Protein AF-0000000086131079 (afdb_homodimer)

Organism: Cryphonectria parasitica (strain ATCC 38755 / EP155) (NCBI:txid660469)

Secondary structure (DSSP, 8-state):
--HHHHHHHHHHHHHHHHHHHHHHHHHHHHHHHHHHHHHHHHHHHHHHHHHHHHHHHHHHHHHHHHHHHHHHHHHHHHHHHHHHHHHHHHHHHHHHS--------------------------------HHHHS--GGGHHHHHHHHHHHHHHHHHHHTSTTT--S--------GGG-TT-/--HHHHHHHHHHHHHHHHHHHHHHHHHHHHHHHHHHHHHHHHHHHHHHHHHHHHHHHHHHHHHHHHHHHHHHHHHHHHHHHHHHHHHHHHHHHHHHS-----------------------------PPPHHHHS--GGGHHHHHHHHHHHHHHHHHHHTSTTT--S--------GGG-TT-

Radius of gyration: 40.04 Å; Cα contacts (8 Å, |Δi|>4): 187; chains: 2; bounding box: 42×142×84 Å

pLDDT: mean 73.57, std 26.5, range [25.03, 98.44]

Sequence (362 aa):
MTTLHKQNFDLKLELFHRRGRQAALEETVETLEAEQARMKETCGELIQELDKREKAIEEAVHMIVSLEARIDLLLRDREMGRQLDMKDALDSRLNDTTPSATDMGQEESLAQNESPSNGRGNGAIARMPSFLSERTENTETLRSVYLNNQGSFLSLSKTDPRLDNNGYVSPSMSVLSETSFMTTLHKQNFDLKLELFHRRGRQAALEETVETLEAEQARMKETCGELIQELDKREKAIEEAVHMIVSLEARIDLLLRDREMGRQLDMKDALDSRLNDTTPSATDMGQEESLAQNESPSNGRGNGAIARMPSFLSERTENTETLRSVYLNNQGSFLSLSKTDPRLDNNGYVSPSMSVLSETSF

Foldseek 3Di:
DPPVVVVVVVVVVVVVVVVVVVVVVVVVVVVVVVVVVVVVVVVVVVVVVVVVVVVVLVVVQVVLLVVVVVVVVVVVVVVVVVVVVVVVVVVVVVVVPDDPDDCPDPPPPPPPPPPPPPPPDPPVPPDDGVCCVDPDPVCPVSNVVVCVVVCVVCLVVCPPVPRDPDDDNDDDPPPPPPPPD/DPPVVVVVVVVVVVVVVVVVVVVVVVVVVVVVVVVVVVVVVVVVVVVVVVVVVVVVLVVVQVVLLVVVVVVVVVVVVVVVVVVVVVVVVVVVVVVVPDDPDDPPDPPPPPPPPPPPPPPPDPPVPPDDGVCCVDPDPVCPVSNVVVCVVVCVVCLVVCPPVVNDPDDDNDDDPPPPPPPPD

InterPro domains:
  IPR012943 Centrosomin, N-terminal motif 1 [PF07989] (1-61)

Structure (mmCIF, N/CA/C/O backbone):
data_AF-0000000086131079-model_v1
#
loop_
_entity.id
_entity.type
_entity.pdbx_description
1 polymer 'Centrosomin N-terminal motif 1 domain-containing protein'
#
loop_
_atom_site.group_PDB
_atom_site.id
_atom_site.type_symbol
_atom_site.label_atom_id
_atom_site.label_alt_id
_atom_site.label_comp_id
_atom_site.label_asym_id
_atom_site.label_entity_id
_atom_site.label_seq_id
_atom_site.pdbx_PDB_ins_code
_atom_site.Cartn_x
_atom_site.Cartn_y
_atom_site.Cartn_z
_atom_site.occupancy
_atom_site.B_iso_or_equiv
_atom_site.auth_seq_id
_atom_site.auth_comp_id
_atom_site.auth_asym_id
_atom_site.auth_atom_id
_atom_site.pdbx_PDB_model_num
ATOM 1 N N . MET A 1 1 ? -6.383 -64.375 -34.938 1 57.72 1 MET A N 1
ATOM 2 C CA . MET A 1 1 ? -5.41 -63.5 -34.219 1 57.72 1 MET A CA 1
ATOM 3 C C . MET A 1 1 ? -4.906 -64.188 -32.969 1 57.72 1 MET A C 1
ATOM 5 O O . MET A 1 1 ? -5.703 -64.688 -32.156 1 57.72 1 MET A O 1
ATOM 9 N N . THR A 1 2 ? -3.623 -64.562 -32.906 1 79.25 2 THR A N 1
ATOM 10 C CA . THR A 1 2 ? -3.049 -65.25 -31.719 1 79.25 2 THR A CA 1
ATOM 11 C C . THR A 1 2 ? -3.15 -64.312 -30.5 1 79.25 2 THR A C 1
ATOM 13 O O . THR A 1 2 ? -3.387 -63.125 -30.625 1 79.25 2 THR A O 1
ATOM 16 N N . THR A 1 3 ? -3.314 -64.938 -29.375 1 88.62 3 THR A N 1
ATOM 17 C CA . THR A 1 3 ? -3.311 -64.312 -28.062 1 88.62 3 THR A CA 1
ATOM 18 C C . THR A 1 3 ? -2.262 -63.188 -28.031 1 88.62 3 THR A C 1
ATOM 20 O O . THR A 1 3 ? -2.514 -62.125 -27.5 1 88.62 3 THR A O 1
ATOM 23 N N . LEU A 1 4 ? -1.21 -63.375 -28.781 1 89.88 4 LEU A N 1
ATOM 24 C CA . LEU A 1 4 ? -0.088 -62.438 -28.797 1 89.88 4 LEU A CA 1
ATOM 25 C C . LEU A 1 4 ? -0.402 -61.219 -29.641 1 89.88 4 LEU A C 1
ATOM 27 O O . LEU A 1 4 ? -0.011 -60.094 -29.312 1 89.88 4 LEU A O 1
ATOM 31 N N . HIS A 1 5 ? -1.146 -61.406 -30.688 1 89.56 5 HIS A N 1
ATOM 32 C CA . HIS A 1 5 ? -1.56 -60.312 -31.562 1 89.56 5 HIS A CA 1
ATOM 33 C C . HIS A 1 5 ? -2.553 -59.406 -30.875 1 89.56 5 HIS A C 1
ATOM 35 O O . HIS A 1 5 ? -2.477 -58.156 -31.016 1 89.56 5 HIS A O 1
ATOM 41 N N . LYS A 1 6 ? -3.467 -60 -30.156 1 91.56 6 LYS A N 1
ATOM 42 C CA . LYS A 1 6 ? -4.438 -59.219 -29.391 1 91.56 6 LYS A CA 1
ATOM 43 C C . LYS A 1 6 ? -3.748 -58.375 -28.328 1 91.56 6 LYS A C 1
ATOM 45 O O . LYS A 1 6 ? -4.074 -57.188 -28.156 1 91.56 6 LYS A O 1
ATOM 50 N N . GLN A 1 7 ? -2.791 -59 -27.688 1 92.56 7 GLN A N 1
ATOM 51 C CA . GLN A 1 7 ? -2.029 -58.312 -26.656 1 92.56 7 GLN A CA 1
ATOM 52 C C . GLN A 1 7 ? -1.258 -57.125 -27.25 1 92.56 7 GLN A C 1
ATOM 54 O O . GLN A 1 7 ? -1.235 -56.062 -26.672 1 92.56 7 GLN A O 1
ATOM 59 N N . ASN A 1 8 ? -0.62 -57.344 -28.359 1 91.88 8 ASN A N 1
ATOM 60 C CA . ASN A 1 8 ? 0.131 -56.312 -29.062 1 91.88 8 ASN A CA 1
ATOM 61 C C . ASN A 1 8 ? -0.763 -55.156 -29.453 1 91.88 8 ASN A C 1
ATOM 63 O O . ASN A 1 8 ? -0.384 -54 -29.281 1 91.88 8 ASN A O 1
ATOM 67 N N . PHE A 1 9 ? -1.901 -55.469 -29.953 1 92.19 9 PHE A N 1
ATOM 68 C CA . PHE A 1 9 ? -2.871 -54.469 -30.328 1 92.19 9 PHE A CA 1
ATOM 69 C C . PHE A 1 9 ? -3.291 -53.656 -29.109 1 92.19 9 PHE A C 1
ATOM 71 O O . PHE A 1 9 ? -3.305 -52.406 -29.172 1 92.19 9 PHE A O 1
ATOM 78 N N . ASP A 1 10 ? -3.594 -54.312 -27.938 1 94.38 10 ASP A N 1
ATOM 79 C CA . ASP A 1 10 ? -4.004 -53.656 -26.703 1 94.38 10 ASP A CA 1
ATOM 80 C C . ASP A 1 10 ? -2.908 -52.719 -26.188 1 94.38 10 ASP A C 1
ATOM 82 O O . ASP A 1 10 ? -3.188 -51.594 -25.734 1 94.38 10 ASP A O 1
ATOM 86 N N . LEU A 1 11 ? -1.673 -53.125 -26.234 1 95.69 11 LEU A N 1
ATOM 87 C CA . LEU A 1 11 ? -0.531 -52.375 -25.766 1 95.69 11 LEU A CA 1
ATOM 88 C C . LEU A 1 11 ? -0.342 -51.125 -26.625 1 95.69 11 LEU A C 1
ATOM 90 O O . LEU A 1 11 ? -0.079 -50.031 -26.094 1 95.69 11 LEU A O 1
ATOM 94 N N . LYS A 1 12 ? -0.465 -51.25 -27.906 1 94.44 12 LYS A N 1
ATOM 95 C CA . LYS A 1 12 ? -0.331 -50.125 -28.812 1 94.44 12 LYS A CA 1
ATOM 96 C C . LYS A 1 12 ? -1.423 -49.094 -28.562 1 94.44 12 LYS A C 1
ATOM 98 O O . LYS A 1 12 ? -1.161 -47.875 -28.594 1 94.44 12 LYS A O 1
ATOM 103 N N . LEU A 1 13 ? -2.623 -49.594 -28.312 1 95.94 13 LEU A N 1
ATOM 104 C CA . LEU A 1 13 ? -3.746 -48.719 -28.031 1 95.94 13 LEU A CA 1
ATOM 105 C C . LEU A 1 13 ? -3.514 -47.938 -26.734 1 95.94 13 LEU A C 1
ATOM 107 O O . LEU A 1 13 ? -3.721 -46.719 -26.688 1 95.94 13 LEU A O 1
ATOM 111 N N . GLU A 1 14 ? -3.178 -48.625 -25.688 1 95.75 14 GLU A N 1
ATOM 112 C CA . GLU A 1 14 ? -2.887 -48 -24.422 1 95.75 14 GLU A CA 1
ATOM 113 C C . GLU A 1 14 ? -1.766 -46.969 -24.562 1 95.75 14 GLU A C 1
ATOM 115 O O . GLU A 1 14 ? -1.843 -45.875 -24 1 95.75 14 GLU A O 1
ATOM 120 N N . LEU A 1 15 ? -0.76 -47.344 -25.312 1 96.44 15 LEU A N 1
ATOM 121 C CA . LEU A 1 15 ? 0.366 -46.438 -25.531 1 96.44 15 LEU A CA 1
ATOM 122 C C . LEU A 1 15 ? -0.084 -45.188 -26.25 1 96.44 15 LEU A C 1
ATOM 124 O O . LEU A 1 15 ? 0.363 -44.094 -25.922 1 96.44 15 LEU A O 1
ATOM 128 N N . PHE A 1 16 ? -0.904 -45.344 -27.219 1 95.06 16 PHE A N 1
ATOM 129 C CA . PHE A 1 16 ? -1.451 -44.188 -27.953 1 95.06 16 PHE A CA 1
ATOM 130 C C . PHE A 1 16 ? -2.166 -43.25 -27.016 1 95.06 16 PHE A C 1
ATOM 132 O O . PHE A 1 16 ? -1.921 -42.031 -27.062 1 95.06 16 PHE A O 1
ATOM 139 N N . HIS A 1 17 ? -3.037 -43.688 -26.188 1 95.69 17 HIS A N 1
ATOM 140 C CA . HIS A 1 17 ? -3.777 -42.875 -25.234 1 95.69 17 HIS A CA 1
ATOM 141 C C . HIS A 1 17 ? -2.836 -42.219 -24.234 1 95.69 17 HIS A C 1
ATOM 143 O O . HIS A 1 17 ? -2.992 -41.031 -23.938 1 95.69 17 HIS A O 1
ATOM 149 N N . ARG A 1 18 ? -1.872 -42.906 -23.812 1 96.06 18 ARG A N 1
ATOM 150 C CA . ARG A 1 18 ? -0.944 -42.375 -22.812 1 96.06 18 ARG A CA 1
ATOM 151 C C . ARG A 1 18 ? -0.069 -41.281 -23.406 1 96.06 18 ARG A C 1
ATOM 153 O O . ARG A 1 18 ? 0.254 -40.312 -22.734 1 96.06 18 ARG A O 1
ATOM 160 N N . ARG A 1 19 ? 0.322 -41.469 -24.625 1 94.94 19 ARG A N 1
ATOM 161 C CA . ARG A 1 19 ? 1.087 -40.438 -25.312 1 94.94 19 ARG A CA 1
ATOM 162 C C . ARG A 1 19 ? 0.274 -39.156 -25.438 1 94.94 19 ARG A C 1
ATOM 164 O O . ARG A 1 19 ? 0.799 -38.062 -25.234 1 94.94 19 ARG A O 1
ATOM 171 N N . GLY A 1 20 ? -0.967 -39.344 -25.734 1 95.19 20 GLY A N 1
ATOM 172 C CA . GLY A 1 20 ? -1.86 -38.188 -25.781 1 95.19 20 GLY A CA 1
ATOM 173 C C . GLY A 1 20 ? -2.014 -37.5 -24.453 1 95.19 20 GLY A C 1
ATOM 174 O O . GLY A 1 20 ? -1.921 -36.25 -24.375 1 95.19 20 GLY A O 1
ATOM 175 N N . ARG A 1 21 ? -2.25 -38.219 -23.484 1 96.06 21 ARG A N 1
ATOM 176 C CA . ARG A 1 21 ? -2.412 -37.688 -22.141 1 96.06 21 ARG A CA 1
ATOM 177 C C . ARG A 1 21 ? -1.138 -37 -21.672 1 96.06 21 ARG A C 1
ATOM 179 O O . ARG A 1 21 ? -1.193 -35.906 -21.062 1 96.06 21 ARG A O 1
ATOM 186 N N . GLN A 1 22 ? -0.052 -37.594 -21.906 1 95.81 22 GLN A N 1
ATOM 187 C CA . GLN A 1 22 ? 1.231 -37 -21.516 1 95.81 22 GLN A CA 1
ATOM 188 C C . GLN A 1 22 ? 1.455 -35.656 -22.203 1 95.81 22 GLN A C 1
ATOM 190 O O . GLN A 1 22 ? 1.89 -34.688 -21.547 1 95.81 22 GLN A O 1
ATOM 195 N N . ALA A 1 23 ? 1.163 -35.656 -23.422 1 96 23 ALA A N 1
ATOM 196 C CA . ALA A 1 23 ? 1.305 -34.375 -24.141 1 96 23 ALA A CA 1
ATOM 197 C C . ALA A 1 23 ? 0.427 -33.281 -23.547 1 96 23 ALA A C 1
ATOM 199 O O . ALA A 1 23 ? 0.863 -32.156 -23.391 1 96 23 ALA A O 1
ATOM 200 N N . ALA A 1 24 ? -0.76 -33.625 -23.188 1 97.31 24 ALA A N 1
ATOM 201 C CA . ALA A 1 24 ? -1.697 -32.688 -22.578 1 97.31 24 ALA A CA 1
ATOM 202 C C . ALA A 1 24 ? -1.196 -32.219 -21.219 1 97.31 24 ALA A C 1
ATOM 204 O O . ALA A 1 24 ? -1.295 -31.031 -20.891 1 97.31 24 ALA A O 1
ATOM 205 N N . LEU A 1 25 ? -0.674 -33.094 -20.469 1 97.88 25 LEU A N 1
ATOM 206 C CA . LEU A 1 25 ? -0.149 -32.781 -19.156 1 97.88 25 LEU A CA 1
ATOM 207 C C . LEU A 1 25 ? 1.069 -31.875 -19.25 1 97.88 25 LEU A C 1
ATOM 209 O O . LEU A 1 25 ? 1.213 -30.938 -18.469 1 97.88 25 LEU A O 1
ATOM 213 N N . GLU A 1 26 ? 1.895 -32.188 -20.156 1 97.69 26 GLU A N 1
ATOM 214 C CA . GLU A 1 26 ? 3.078 -31.344 -20.359 1 97.69 26 GLU A CA 1
ATOM 215 C C . GLU A 1 26 ? 2.689 -29.922 -20.766 1 97.69 26 GLU A C 1
ATOM 217 O O . GLU A 1 26 ? 3.289 -28.969 -20.281 1 97.69 26 GLU A O 1
ATOM 222 N N . GLU A 1 27 ? 1.723 -29.797 -21.516 1 97.88 27 GLU A N 1
ATOM 223 C CA . GLU A 1 27 ? 1.215 -28.469 -21.891 1 97.88 27 GLU A CA 1
ATOM 224 C C . GLU A 1 27 ? 0.622 -27.75 -20.688 1 97.88 27 GLU A C 1
ATOM 226 O O . GLU A 1 27 ? 0.824 -26.547 -20.516 1 97.88 27 GLU A O 1
ATOM 231 N N . THR A 1 28 ? -0.1 -28.422 -19.969 1 98.12 28 THR A N 1
ATOM 232 C CA . THR A 1 28 ? -0.691 -27.859 -18.75 1 98.12 28 THR A CA 1
ATOM 233 C C . THR A 1 28 ? 0.393 -27.359 -17.812 1 98.12 28 THR A C 1
ATOM 235 O O . THR A 1 28 ? 0.275 -26.266 -17.25 1 98.12 28 THR A O 1
ATOM 238 N N . VAL A 1 29 ? 1.393 -28.156 -17.609 1 98.38 29 VAL A N 1
ATOM 239 C CA . VAL A 1 29 ? 2.498 -27.781 -16.734 1 98.38 29 VAL A CA 1
ATOM 240 C C . VAL A 1 29 ? 3.154 -26.5 -17.25 1 98.38 29 VAL A C 1
ATOM 242 O O . VAL A 1 29 ? 3.43 -25.578 -16.484 1 98.38 29 VAL A O 1
ATOM 245 N N . GLU A 1 30 ? 3.359 -26.484 -18.531 1 98 30 GLU A N 1
ATOM 246 C CA . GLU A 1 30 ? 3.963 -25.297 -19.141 1 98 30 GLU A CA 1
ATOM 247 C C . GLU A 1 30 ? 3.102 -24.062 -18.906 1 98 30 GLU A C 1
ATOM 249 O O . GLU A 1 30 ? 3.619 -22.984 -18.562 1 98 30 GLU A O 1
ATOM 254 N N . THR A 1 31 ? 1.871 -24.188 -19.062 1 98.06 31 THR A N 1
ATOM 255 C CA . THR A 1 31 ? 0.932 -23.094 -18.859 1 98.06 31 THR A CA 1
ATOM 256 C C . THR A 1 31 ? 0.924 -22.641 -17.406 1 98.06 31 THR A C 1
ATOM 258 O O . THR A 1 31 ? 0.972 -21.438 -17.125 1 98.06 31 THR A O 1
ATOM 261 N N . LEU A 1 32 ? 0.877 -23.578 -16.531 1 98 32 LEU A N 1
ATOM 262 C CA . LEU A 1 32 ? 0.848 -23.281 -15.102 1 98 32 LEU A CA 1
ATOM 263 C C . LEU A 1 32 ? 2.133 -22.594 -14.664 1 98 32 LEU A C 1
ATOM 265 O O . LEU A 1 32 ? 2.096 -21.656 -13.852 1 98 32 LEU A O 1
ATOM 269 N N . GLU A 1 33 ? 3.193 -23.031 -15.227 1 97.69 33 GLU A N 1
ATOM 270 C CA . GLU A 1 33 ? 4.477 -22.406 -14.906 1 97.69 33 GLU A CA 1
ATOM 271 C C . GLU A 1 33 ? 4.527 -20.969 -15.406 1 97.69 33 GLU A C 1
ATOM 273 O O . GLU A 1 33 ? 5.039 -20.094 -14.711 1 97.69 33 GLU A O 1
ATOM 278 N N . ALA A 1 34 ? 4.008 -20.75 -16.531 1 97.69 34 ALA A N 1
ATOM 279 C CA . ALA A 1 34 ? 3.965 -19.391 -17.094 1 97.69 34 ALA A CA 1
ATOM 280 C C . ALA A 1 34 ? 3.068 -18.484 -16.25 1 97.69 34 ALA A C 1
ATOM 282 O O . ALA A 1 34 ? 3.418 -17.328 -15.984 1 97.69 34 ALA A O 1
ATOM 283 N N . GLU A 1 35 ? 1.99 -18.969 -15.828 1 96.69 35 GLU A N 1
ATOM 284 C CA . GLU A 1 35 ? 1.058 -18.219 -14.992 1 96.69 35 GLU A CA 1
ATOM 285 C C . GLU A 1 35 ? 1.663 -17.906 -13.625 1 96.69 35 GLU A C 1
ATOM 287 O O . GLU A 1 35 ? 1.473 -16.812 -13.094 1 96.69 35 GLU A O 1
ATOM 292 N N . GLN A 1 36 ? 2.311 -18.922 -13.164 1 96.19 36 GLN A N 1
ATOM 293 C CA . GLN A 1 36 ? 2.986 -18.719 -11.883 1 96.19 36 GLN A CA 1
ATOM 294 C C . GLN A 1 36 ? 4.031 -17.609 -11.977 1 96.19 36 GLN A C 1
ATOM 296 O O . GLN A 1 36 ? 4.156 -16.797 -11.07 1 96.19 36 GLN A O 1
ATOM 301 N N . ALA A 1 37 ? 4.73 -17.609 -13.023 1 96.44 37 ALA A N 1
ATOM 302 C CA . ALA A 1 37 ? 5.742 -16.578 -13.234 1 96.44 37 ALA A CA 1
ATOM 303 C C . ALA A 1 37 ? 5.105 -15.195 -13.328 1 96.44 37 ALA A C 1
ATOM 305 O O . ALA A 1 37 ? 5.609 -14.227 -12.75 1 96.44 37 ALA A O 1
ATOM 306 N N . ARG A 1 38 ? 4.027 -15.109 -13.953 1 96.5 38 ARG A N 1
ATOM 307 C CA . ARG A 1 38 ? 3.299 -13.852 -14.086 1 96.5 38 ARG A CA 1
ATOM 308 C C . ARG A 1 38 ? 2.775 -13.375 -12.734 1 96.5 38 ARG A C 1
ATOM 310 O O . ARG A 1 38 ? 2.838 -12.188 -12.422 1 96.5 38 ARG A O 1
ATOM 317 N N . MET A 1 39 ? 2.32 -14.25 -12 1 96.25 39 MET A N 1
ATOM 318 C CA . MET A 1 39 ? 1.776 -13.914 -10.688 1 96.25 39 MET A CA 1
ATOM 319 C C . MET A 1 39 ? 2.881 -13.445 -9.75 1 96.25 39 MET A C 1
ATOM 321 O O . MET A 1 39 ? 2.676 -12.523 -8.953 1 96.25 39 MET A O 1
ATOM 325 N N . LYS A 1 40 ? 3.979 -14.078 -9.914 1 95.56 40 LYS A N 1
ATOM 326 C CA . LYS A 1 40 ? 5.129 -13.656 -9.125 1 95.56 40 LYS A CA 1
ATOM 327 C C . LYS A 1 40 ? 5.535 -12.227 -9.469 1 95.56 40 LYS A C 1
ATOM 329 O O . LYS A 1 40 ? 5.859 -11.438 -8.578 1 95.56 40 LYS A O 1
ATOM 334 N N . GLU A 1 41 ? 5.453 -11.93 -10.695 1 96.19 41 GLU A N 1
ATOM 335 C CA . GLU A 1 41 ? 5.754 -10.57 -11.141 1 96.19 41 GLU A CA 1
ATOM 336 C C . GLU A 1 41 ? 4.734 -9.57 -10.594 1 96.19 41 GLU A C 1
ATOM 338 O O . GLU A 1 41 ? 5.102 -8.508 -10.094 1 96.19 41 GLU A O 1
ATOM 343 N N . THR A 1 42 ? 3.562 -9.93 -10.641 1 95.94 42 THR A N 1
ATOM 344 C CA . THR A 1 42 ? 2.482 -9.078 -10.148 1 95.94 42 THR A CA 1
ATOM 345 C C . THR A 1 42 ? 2.625 -8.852 -8.641 1 95.94 42 THR A C 1
ATOM 347 O O . THR A 1 42 ? 2.508 -7.719 -8.172 1 95.94 42 THR A O 1
ATOM 350 N N . CYS A 1 43 ? 2.873 -9.938 -7.941 1 93.56 43 CYS A N 1
ATOM 351 C CA . CYS A 1 43 ? 3.07 -9.82 -6.5 1 93.56 43 CYS A CA 1
ATOM 352 C C . CYS A 1 43 ? 4.246 -8.906 -6.18 1 93.56 43 CYS A C 1
ATOM 354 O O . CYS A 1 43 ? 4.184 -8.109 -5.238 1 93.56 43 CYS A O 1
ATOM 356 N N . GLY A 1 44 ? 5.258 -8.969 -6.949 1 96 44 GLY A N 1
ATOM 357 C CA . GLY A 1 44 ? 6.406 -8.094 -6.785 1 96 44 GLY A CA 1
ATOM 358 C C . GLY A 1 44 ? 6.07 -6.629 -6.996 1 96 44 GLY A C 1
ATOM 359 O O . GLY A 1 44 ? 6.535 -5.766 -6.246 1 96 44 GLY A O 1
ATOM 360 N N . GLU A 1 45 ? 5.277 -6.352 -7.91 1 96.69 45 GLU A N 1
ATOM 361 C CA . GLU A 1 45 ? 4.82 -4.992 -8.172 1 96.69 45 GLU A CA 1
ATOM 362 C C . GLU A 1 45 ? 3.967 -4.461 -7.027 1 96.69 45 GLU A C 1
ATOM 364 O O . GLU A 1 45 ? 4.094 -3.299 -6.641 1 96.69 45 GLU A O 1
ATOM 369 N N . LEU A 1 46 ? 3.123 -5.297 -6.539 1 97.44 46 LEU A N 1
ATOM 370 C CA . LEU A 1 46 ? 2.254 -4.922 -5.426 1 97.44 46 LEU A CA 1
ATOM 371 C C . LEU A 1 46 ? 3.074 -4.59 -4.184 1 97.44 46 LEU A C 1
ATOM 373 O O . LEU A 1 46 ? 2.766 -3.633 -3.469 1 97.44 46 LEU A O 1
ATOM 377 N N . ILE A 1 47 ? 4.105 -5.34 -4.023 1 97.44 47 ILE A N 1
ATOM 378 C CA . ILE A 1 47 ? 4.98 -5.117 -2.881 1 97.44 47 ILE A CA 1
ATOM 379 C C . ILE A 1 47 ? 5.695 -3.775 -3.033 1 97.44 47 ILE A C 1
ATOM 381 O O . ILE A 1 47 ? 5.828 -3.021 -2.068 1 97.44 47 ILE A O 1
ATOM 385 N N . GLN A 1 48 ? 6.102 -3.457 -4.195 1 97.56 48 GLN A N 1
ATOM 386 C CA . GLN A 1 48 ? 6.746 -2.176 -4.461 1 97.56 48 GLN A CA 1
ATOM 387 C C . GLN A 1 48 ? 5.785 -1.015 -4.23 1 97.56 48 GLN A C 1
ATOM 389 O O . GLN A 1 48 ? 6.164 0.01 -3.658 1 97.56 48 GLN A O 1
ATOM 394 N N . GLU A 1 49 ? 4.602 -1.235 -4.633 1 97.06 49 GLU A N 1
ATOM 395 C CA . GLU A 1 49 ? 3.58 -0.213 -4.434 1 97.06 49 GLU A CA 1
ATOM 396 C C . GLU A 1 49 ? 3.275 -0.019 -2.953 1 97.06 49 GLU A C 1
ATOM 398 O O . GLU A 1 49 ? 3.07 1.108 -2.498 1 97.06 49 GLU A O 1
ATOM 403 N N . LEU A 1 50 ? 3.281 -1.046 -2.254 1 97.19 50 LEU A N 1
ATOM 404 C CA . LEU A 1 50 ? 3.061 -0.981 -0.813 1 97.19 50 LEU A CA 1
ATOM 405 C C . LEU A 1 50 ? 4.18 -0.209 -0.124 1 97.19 50 LEU A C 1
ATOM 407 O O . LEU A 1 50 ? 3.922 0.614 0.757 1 97.19 50 LEU A O 1
ATOM 411 N N . ASP A 1 51 ? 5.359 -0.443 -0.562 1 96.62 51 ASP A N 1
ATOM 412 C CA . ASP A 1 51 ? 6.508 0.27 -0.013 1 96.62 51 ASP A CA 1
ATOM 413 C C . ASP A 1 51 ? 6.402 1.77 -0.28 1 96.62 51 ASP A C 1
ATOM 415 O O . ASP A 1 51 ? 6.715 2.584 0.592 1 96.62 51 ASP A O 1
ATOM 419 N N . LYS A 1 52 ? 5.988 2.111 -1.382 1 96.88 52 LYS A N 1
ATOM 420 C CA . LYS A 1 52 ? 5.82 3.51 -1.763 1 96.88 52 LYS A CA 1
ATOM 421 C C . LYS A 1 52 ? 4.754 4.188 -0.905 1 96.88 52 LYS A C 1
ATOM 423 O O . LYS A 1 52 ? 4.93 5.332 -0.478 1 96.88 52 LYS A O 1
ATOM 428 N N . ARG A 1 53 ? 3.744 3.447 -0.716 1 97.25 53 ARG A N 1
ATOM 429 C CA . ARG A 1 53 ? 2.654 4.004 0.078 1 97.25 53 ARG A CA 1
ATOM 430 C C . ARG A 1 53 ? 3.055 4.133 1.544 1 97.25 53 ARG A C 1
ATOM 432 O O . ARG A 1 53 ? 2.643 5.07 2.227 1 97.25 53 ARG A O 1
ATOM 439 N N . GLU A 1 54 ? 3.777 3.201 1.983 1 95.94 54 GLU A N 1
ATOM 440 C CA . GLU A 1 54 ? 4.293 3.281 3.348 1 95.94 54 GLU A CA 1
ATOM 441 C C . GLU A 1 54 ? 5.176 4.512 3.531 1 95.94 54 GLU A C 1
ATOM 443 O O . GLU A 1 54 ? 5.047 5.23 4.523 1 95.94 54 GLU A O 1
ATOM 448 N N . LYS A 1 55 ? 6.02 4.766 2.631 1 96.62 55 LYS A N 1
ATOM 449 C CA . LYS A 1 55 ? 6.883 5.941 2.668 1 96.62 55 LYS A CA 1
ATOM 450 C C . LYS A 1 55 ? 6.066 7.227 2.586 1 96.62 55 LYS A C 1
ATOM 452 O O . LYS A 1 55 ? 6.375 8.211 3.262 1 96.62 55 LYS A O 1
ATOM 457 N N . ALA A 1 56 ? 5.078 7.191 1.76 1 97.06 56 ALA A N 1
ATOM 458 C CA . ALA A 1 56 ? 4.195 8.352 1.637 1 97.06 56 ALA A CA 1
ATOM 459 C C . ALA A 1 56 ? 3.498 8.648 2.959 1 97.06 56 ALA A C 1
ATOM 461 O O . ALA A 1 56 ? 3.367 9.812 3.35 1 97.06 56 ALA A O 1
ATOM 462 N N . ILE A 1 57 ? 3.072 7.641 3.66 1 96.94 57 ILE A N 1
ATOM 463 C CA . ILE A 1 57 ? 2.4 7.805 4.945 1 96.94 57 ILE A CA 1
ATOM 464 C C . ILE A 1 57 ? 3.375 8.383 5.969 1 96.94 57 ILE A C 1
ATOM 466 O O . ILE A 1 57 ? 3.021 9.281 6.734 1 96.94 57 ILE A O 1
ATOM 470 N N . GLU A 1 58 ? 4.57 7.988 5.93 1 95.06 58 GLU A N 1
ATOM 471 C CA . GLU A 1 58 ? 5.598 8.5 6.832 1 95.06 58 GLU A CA 1
ATOM 472 C C . GLU A 1 58 ? 5.852 9.984 6.59 1 95.06 58 GLU A C 1
ATOM 474 O O . GLU A 1 58 ? 5.93 10.773 7.539 1 95.06 58 GLU A O 1
ATOM 479 N N . GLU A 1 59 ? 5.984 10.359 5.367 1 96.19 59 GLU A N 1
ATOM 480 C CA . GLU A 1 59 ? 6.164 11.758 4.996 1 96.19 59 GLU A CA 1
ATOM 481 C C . GLU A 1 59 ? 4.969 12.602 5.422 1 96.19 59 GLU A C 1
ATOM 483 O O . GLU A 1 59 ? 5.137 13.711 5.938 1 96.19 59 GLU A O 1
ATOM 488 N N . ALA A 1 60 ? 3.791 11.992 5.25 1 96.88 60 ALA A N 1
ATOM 489 C CA . ALA A 1 60 ? 2.57 12.703 5.629 1 96.88 60 ALA A CA 1
ATOM 490 C C . ALA A 1 60 ? 2.51 12.914 7.141 1 96.88 60 ALA A C 1
ATOM 492 O O . ALA A 1 60 ? 2.164 14.008 7.605 1 96.88 60 ALA A O 1
ATOM 493 N N . VAL A 1 61 ? 2.848 11.977 7.91 1 95.62 61 VAL A N 1
ATOM 494 C CA . VAL A 1 61 ? 2.818 12.07 9.367 1 95.62 61 VAL A CA 1
ATOM 495 C C . VAL A 1 61 ? 3.857 13.086 9.844 1 95.62 61 VAL A C 1
ATOM 497 O O . VAL A 1 61 ? 3.59 13.875 10.742 1 95.62 61 VAL A O 1
ATOM 500 N N . HIS A 1 62 ? 4.98 13.117 9.18 1 94.25 62 HIS A N 1
ATOM 501 C CA . HIS A 1 62 ? 6 14.109 9.492 1 94.25 62 HIS A CA 1
ATOM 502 C C . HIS A 1 62 ? 5.473 15.523 9.273 1 94.25 62 HIS A C 1
ATOM 504 O O . HIS A 1 62 ? 5.723 16.422 10.086 1 94.25 62 HIS A O 1
ATOM 510 N N . MET A 1 63 ? 4.734 15.688 8.234 1 95.62 63 MET A N 1
ATOM 511 C CA . MET A 1 63 ? 4.152 16.984 7.938 1 95.62 63 MET A CA 1
ATOM 512 C C . MET A 1 63 ? 3.094 17.359 8.969 1 95.62 63 MET A C 1
ATOM 514 O O . MET A 1 63 ? 3.033 18.516 9.414 1 95.62 63 MET A O 1
ATOM 518 N N . ILE A 1 64 ? 2.336 16.375 9.344 1 95.75 64 ILE A N 1
ATOM 519 C CA . ILE A 1 64 ? 1.289 16.594 10.336 1 95.75 64 ILE A CA 1
ATOM 520 C C . ILE A 1 64 ? 1.913 17.047 11.648 1 95.75 64 ILE A C 1
ATOM 522 O O . ILE A 1 64 ? 1.497 18.062 12.227 1 95.75 64 ILE A O 1
ATOM 526 N N . VAL A 1 65 ? 2.953 16.391 12.023 1 95.94 65 VAL A N 1
ATOM 527 C CA . VAL A 1 65 ? 3.637 16.719 13.273 1 95.94 65 VAL A CA 1
ATOM 528 C C . VAL A 1 65 ? 4.234 18.125 13.188 1 95.94 65 VAL A C 1
ATOM 530 O O . VAL A 1 65 ? 4.125 18.906 14.125 1 95.94 65 VAL A O 1
ATOM 533 N N . SER A 1 66 ? 4.77 18.469 12.078 1 95.44 66 SER A N 1
ATOM 534 C CA . SER A 1 66 ? 5.371 19.781 11.867 1 95.44 66 SER A CA 1
ATOM 535 C C . SER A 1 66 ? 4.32 20.891 11.891 1 95.44 66 SER A C 1
ATOM 537 O O . SER A 1 66 ? 4.543 21.953 12.469 1 95.44 66 SER A O 1
ATOM 539 N N . LEU A 1 67 ? 3.238 20.609 11.273 1 95.88 67 LEU A N 1
ATOM 540 C CA . LEU A 1 67 ? 2.154 21.578 11.227 1 95.88 67 LEU A CA 1
ATOM 541 C C . LEU A 1 67 ? 1.553 21.781 12.617 1 95.88 67 LEU A C 1
ATOM 543 O O . LEU A 1 67 ? 1.257 22.922 13.008 1 95.88 67 LEU A O 1
ATOM 547 N N . GLU A 1 68 ? 1.429 20.719 13.359 1 95.62 68 GLU A N 1
ATOM 548 C CA . GLU A 1 68 ? 0.917 20.797 14.727 1 95.62 68 GLU A CA 1
ATOM 549 C C . GLU A 1 68 ? 1.876 21.562 15.633 1 95.62 68 GLU A C 1
ATOM 551 O O . GLU A 1 68 ? 1.445 22.359 16.469 1 95.62 68 GLU A O 1
ATOM 556 N N . ALA A 1 69 ? 3.107 21.375 15.406 1 94.56 69 ALA A N 1
ATOM 557 C CA . ALA A 1 69 ? 4.113 22.125 16.156 1 94.56 69 ALA A CA 1
ATOM 558 C C . ALA A 1 69 ? 4.027 23.625 15.852 1 94.56 69 ALA A C 1
ATOM 560 O O . ALA A 1 69 ? 4.172 24.453 16.75 1 94.56 69 ALA A O 1
ATOM 561 N N . ARG A 1 70 ? 3.812 23.891 14.656 1 95.56 70 ARG A N 1
ATOM 562 C CA . ARG A 1 70 ? 3.68 25.281 14.25 1 95.56 70 ARG A CA 1
ATOM 563 C C . ARG A 1 70 ? 2.447 25.922 14.883 1 95.56 70 ARG A C 1
ATOM 565 O O . ARG A 1 70 ? 2.494 27.078 15.32 1 95.56 70 ARG A O 1
ATOM 572 N N . ILE A 1 71 ? 1.393 25.188 14.922 1 95.75 71 ILE A N 1
ATOM 573 C CA . ILE A 1 71 ? 0.166 25.672 15.539 1 95.75 71 ILE A CA 1
ATOM 574 C C . ILE A 1 71 ? 0.41 25.938 17.016 1 95.75 71 ILE A C 1
ATOM 576 O O . ILE A 1 71 ? 0.027 27 17.531 1 95.75 71 ILE A O 1
ATOM 580 N N . ASP A 1 72 ? 1.088 25.047 17.625 1 94 72 ASP A N 1
ATOM 581 C CA . ASP A 1 72 ? 1.406 25.219 19.047 1 94 72 ASP A CA 1
ATOM 582 C C . ASP A 1 72 ? 2.238 26.484 19.266 1 94 72 ASP A C 1
ATOM 584 O O . ASP A 1 72 ? 2.006 27.219 20.219 1 94 72 ASP A O 1
ATOM 588 N N . LEU A 1 73 ? 3.135 26.719 18.422 1 94.06 73 LEU A N 1
ATOM 589 C CA . LEU A 1 73 ? 3.99 27.891 18.516 1 94.06 73 LEU A CA 1
ATOM 590 C C . LEU A 1 73 ? 3.178 29.172 18.344 1 94.06 73 LEU A C 1
ATOM 592 O O . LEU A 1 73 ? 3.336 30.109 19.109 1 94.06 73 LEU A O 1
ATOM 596 N N . LEU A 1 74 ? 2.281 29.172 17.438 1 94.44 74 LEU A N 1
ATOM 597 C CA . LEU A 1 74 ? 1.447 30.344 17.172 1 94.44 74 LEU A CA 1
ATOM 598 C C . LEU A 1 74 ? 0.512 30.609 18.344 1 94.44 74 LEU A C 1
ATOM 600 O O . LEU A 1 74 ? 0.3 31.766 18.734 1 94.44 74 LEU A O 1
ATOM 604 N N . LEU A 1 75 ? 0.091 29.578 18.953 1 93.88 75 LEU A N 1
ATOM 605 C CA . LEU A 1 75 ? -0.822 29.719 20.078 1 93.88 75 LEU A CA 1
ATOM 606 C C . LEU A 1 75 ? -0.084 30.219 21.312 1 93.88 75 LEU A C 1
ATOM 608 O O . LEU A 1 75 ? -0.604 31.062 22.062 1 93.88 75 LEU A O 1
ATOM 612 N N . ARG A 1 76 ? 1.076 29.781 21.469 1 92.44 76 ARG A N 1
ATOM 613 C CA . ARG A 1 76 ? 1.894 30.25 22.578 1 92.44 76 ARG A CA 1
ATOM 614 C C . ARG A 1 76 ? 2.266 31.719 22.406 1 92.44 76 ARG A C 1
ATOM 616 O O . ARG A 1 76 ? 2.23 32.5 23.375 1 92.44 76 ARG A O 1
ATOM 623 N N . ASP A 1 77 ? 2.58 32.062 21.25 1 88.69 77 ASP A N 1
ATOM 624 C CA . ASP A 1 77 ? 2.91 33.438 20.938 1 88.69 77 ASP A CA 1
ATOM 625 C C . ASP A 1 77 ? 1.726 34.375 21.219 1 88.69 77 ASP A C 1
ATOM 627 O O . ASP A 1 77 ? 1.898 35.469 21.766 1 88.69 77 ASP A O 1
ATOM 631 N N . ARG A 1 78 ? 0.574 33.969 20.906 1 87.75 78 ARG A N 1
ATOM 632 C CA . ARG A 1 78 ? -0.639 34.75 21.141 1 87.75 78 ARG A CA 1
ATOM 633 C C . ARG A 1 78 ? -0.917 34.875 22.641 1 87.75 78 ARG A C 1
ATOM 635 O O . ARG A 1 78 ? -1.281 35.969 23.109 1 87.75 78 ARG A O 1
ATOM 642 N N . GLU A 1 79 ? -0.696 33.781 23.25 1 88.19 79 GLU A N 1
ATOM 643 C CA . GLU A 1 79 ? -0.918 33.812 24.688 1 88.19 79 GLU A CA 1
ATOM 644 C C . GLU A 1 79 ? 0.086 34.719 25.375 1 88.19 79 GLU A C 1
ATOM 646 O O . GLU A 1 79 ? -0.275 35.469 26.297 1 88.19 79 GLU A O 1
ATOM 651 N N . MET A 1 80 ? 1.265 34.75 24.984 1 87.44 80 MET A N 1
ATOM 652 C CA . MET A 1 80 ? 2.307 35.594 25.547 1 87.44 80 MET A CA 1
ATOM 653 C C . MET A 1 80 ? 2.012 37.062 25.25 1 87.44 80 MET A C 1
ATOM 655 O O . MET A 1 80 ? 2.199 37.938 26.125 1 87.44 80 MET A O 1
ATOM 659 N N . GLY A 1 81 ? 1.577 37.312 24.094 1 84 81 GLY A N 1
ATOM 660 C CA . GLY A 1 81 ? 1.183 38.656 23.75 1 84 81 GLY A CA 1
ATOM 661 C C . GLY A 1 81 ? 0.038 39.188 24.594 1 84 81 GLY A C 1
ATOM 662 O O . GLY A 1 81 ? 0.074 40.344 25.062 1 84 81 GLY A O 1
ATOM 663 N N . ARG A 1 82 ? -0.911 38.375 24.844 1 84.31 82 ARG A N 1
ATOM 664 C CA . ARG A 1 82 ? -2.066 38.75 25.641 1 84.31 82 ARG A CA 1
ATOM 665 C C . ARG A 1 82 ? -1.663 39 27.094 1 84.31 82 ARG A C 1
ATOM 667 O O . ARG A 1 82 ? -2.154 39.969 27.719 1 84.31 82 ARG A O 1
ATOM 674 N N . GLN A 1 83 ? -0.771 38.219 27.562 1 87 83 GLN A N 1
ATOM 675 C CA . GLN A 1 83 ? -0.301 38.406 28.922 1 87 83 GLN A CA 1
ATOM 676 C C . GLN A 1 83 ? 0.483 39.719 29.078 1 87 83 GLN A C 1
ATOM 678 O O . GLN A 1 83 ? 0.351 40.406 30.094 1 87 83 GLN A O 1
ATOM 683 N N . LEU A 1 84 ? 1.224 40.062 28.109 1 85.81 84 LEU A N 1
ATOM 684 C CA . LEU A 1 84 ? 1.989 41.312 28.125 1 85.81 84 LEU A CA 1
ATOM 685 C C . LEU A 1 84 ? 1.064 42.531 28.047 1 85.81 84 LEU A C 1
ATOM 687 O O . LEU A 1 84 ? 1.274 43.531 28.75 1 85.81 84 LEU A O 1
ATOM 691 N N . ASP A 1 85 ? 0.045 42.406 27.266 1 82.31 85 ASP A N 1
ATOM 692 C CA . ASP A 1 85 ? -0.935 43.469 27.141 1 82.31 85 ASP A CA 1
ATOM 693 C C . ASP A 1 85 ? -1.688 43.688 28.453 1 82.31 85 ASP A C 1
ATOM 695 O O . ASP A 1 85 ? -1.951 44.812 28.828 1 82.31 85 ASP A O 1
ATOM 699 N N . MET A 1 86 ? -2.025 42.625 29.047 1 86.19 86 MET A N 1
ATOM 700 C CA . MET A 1 86 ? -2.744 42.719 30.328 1 86.19 86 MET A CA 1
ATOM 701 C C . MET A 1 86 ? -1.862 43.312 31.406 1 86.19 86 MET A C 1
ATOM 703 O O . MET A 1 86 ? -2.334 44.125 32.219 1 86.19 86 MET A O 1
ATOM 707 N N . LYS A 1 87 ? -0.636 43 31.406 1 86.31 87 LYS A N 1
ATOM 708 C CA . LYS A 1 87 ? 0.308 43.562 32.375 1 86.31 87 LYS A CA 1
ATOM 709 C C . LYS A 1 87 ? 0.496 45.062 32.125 1 86.31 87 LYS A C 1
ATOM 711 O O . LYS A 1 87 ? 0.528 45.844 33.094 1 86.31 87 LYS A O 1
ATOM 716 N N . ASP A 1 88 ? 0.542 45.531 30.984 1 82.69 88 ASP A N 1
ATOM 717 C CA . ASP A 1 88 ? 0.708 46.938 30.625 1 82.69 88 ASP A CA 1
ATOM 718 C C . ASP A 1 88 ? -0.528 47.75 31.016 1 82.69 88 ASP A C 1
ATOM 720 O O . ASP A 1 88 ? -0.411 48.875 31.516 1 82.69 88 ASP A O 1
ATOM 724 N N . ALA A 1 89 ? -1.658 47.094 30.781 1 81.19 89 ALA A N 1
ATOM 725 C CA . ALA A 1 89 ? -2.91 47.781 31.125 1 81.19 89 ALA A CA 1
ATOM 726 C C . ALA A 1 89 ? -3.055 47.938 32.625 1 81.19 89 ALA A C 1
ATOM 728 O O . ALA A 1 89 ? -3.51 49 33.094 1 81.19 89 ALA A O 1
ATOM 729 N N . LEU A 1 90 ? -2.605 47 33.344 1 85.62 90 LEU A N 1
ATOM 730 C CA . LEU A 1 90 ? -2.648 47.062 34.812 1 85.62 90 LEU A CA 1
ATOM 731 C C . LEU A 1 90 ? -1.664 48.094 35.344 1 85.62 90 LEU A C 1
ATOM 733 O O . LEU A 1 90 ? -1.991 48.844 36.25 1 85.62 90 LEU A O 1
ATOM 737 N N . ASP A 1 91 ? -0.551 48.219 34.812 1 84.62 91 ASP A N 1
ATOM 738 C CA . ASP A 1 91 ? 0.465 49.219 35.188 1 84.62 91 ASP A CA 1
ATOM 739 C C . ASP A 1 91 ? 0.016 50.625 34.875 1 84.62 91 ASP A C 1
ATOM 741 O O . ASP A 1 91 ? 0.244 51.562 35.656 1 84.62 91 ASP A O 1
ATOM 745 N N . SER A 1 92 ? -0.638 50.812 33.781 1 80.38 92 SER A N 1
ATOM 746 C CA . SER A 1 92 ? -1.124 52.125 33.375 1 80.38 92 SER A CA 1
ATOM 747 C C . SER A 1 92 ? -2.254 52.594 34.281 1 80.38 92 SER A C 1
ATOM 749 O O . SER A 1 92 ? -2.318 53.781 34.625 1 80.38 92 SER A O 1
ATOM 751 N N . ARG A 1 93 ? -3.049 51.688 34.844 1 82.5 93 ARG A N 1
ATOM 752 C CA . ARG A 1 93 ? -4.148 52.031 35.75 1 82.5 93 ARG A CA 1
ATOM 753 C C . ARG A 1 93 ? -3.635 52.406 37.156 1 82.5 93 ARG A C 1
ATOM 755 O O . ARG A 1 93 ? -4.148 53.312 37.781 1 82.5 93 ARG A O 1
ATOM 762 N N . LEU A 1 94 ? -2.662 51.844 37.531 1 82.25 94 LEU A N 1
ATOM 763 C CA . LEU A 1 94 ? -2.076 52.125 38.844 1 82.25 94 LEU A CA 1
ATOM 764 C C . LEU A 1 94 ? -1.317 53.438 38.844 1 82.25 94 LEU A C 1
ATOM 766 O O . LEU A 1 94 ? -1.285 54.125 39.844 1 82.25 94 LEU A O 1
ATOM 770 N N . ASN A 1 95 ? -0.826 53.781 37.781 1 76.25 95 ASN A N 1
ATOM 771 C CA . ASN A 1 95 ? -0.119 55.062 37.688 1 76.25 95 ASN A CA 1
ATOM 772 C C . ASN A 1 95 ? -1.089 56.219 37.531 1 76.25 95 ASN A C 1
ATOM 774 O O . ASN A 1 95 ? -0.776 57.375 37.906 1 76.25 95 ASN A O 1
ATOM 778 N N . ASP A 1 96 ? -2.248 56.125 37.094 1 68.12 96 ASP A N 1
ATOM 779 C CA . ASP A 1 96 ? -3.234 57.188 36.938 1 68.12 96 ASP A CA 1
ATOM 780 C C . ASP A 1 96 ? -3.92 57.5 38.281 1 68.12 96 ASP A C 1
ATOM 782 O O . ASP A 1 96 ? -4.371 58.625 38.531 1 68.12 96 ASP A O 1
ATOM 786 N N . THR A 1 97 ? -4.074 56.719 39.312 1 59.94 97 THR A N 1
ATOM 787 C CA . THR A 1 97 ? -4.762 56.969 40.562 1 59.94 97 THR A CA 1
ATOM 788 C C . THR A 1 97 ? -3.797 57.531 41.594 1 59.94 97 THR A C 1
ATOM 790 O O . THR A 1 97 ? -4.172 57.719 42.781 1 59.94 97 THR A O 1
ATOM 793 N N . THR A 1 98 ? -2.494 57.5 41.562 1 52.72 98 THR A N 1
ATOM 794 C CA . THR A 1 98 ? -1.728 58.125 42.625 1 52.72 98 THR A CA 1
ATOM 795 C C . THR A 1 98 ? -1.831 59.625 42.594 1 52.72 98 THR A C 1
ATOM 797 O O . THR A 1 98 ? -1.412 60.281 41.625 1 52.72 98 THR A O 1
ATOM 800 N N . PRO A 1 99 ? -2.643 60.375 43.438 1 50.69 99 PRO A N 1
ATOM 801 C CA . PRO A 1 99 ? -2.438 61.812 43.688 1 50.69 99 PRO A CA 1
ATOM 802 C C . PRO A 1 99 ? -0.962 62.188 43.812 1 50.69 99 PRO A C 1
ATOM 804 O O . PRO A 1 99 ? -0.12 61.312 44.062 1 50.69 99 PRO A O 1
ATOM 807 N N . SER A 1 100 ? -0.549 63.562 43.594 1 45.28 100 SER A N 1
ATOM 808 C CA . SER A 1 100 ? 0.736 64.25 43.812 1 45.28 100 SER A CA 1
ATOM 809 C C . SER A 1 100 ? 1.353 63.812 45.156 1 45.28 100 SER A C 1
ATOM 811 O O . SER A 1 100 ? 1.456 64.625 46.062 1 45.28 100 SER A O 1
ATOM 813 N N . ALA A 1 101 ? 0.866 62.906 45.844 1 42.09 101 ALA A N 1
ATOM 814 C CA . ALA A 1 101 ? 1.609 62.969 47.094 1 42.09 101 ALA A CA 1
ATOM 815 C C . ALA A 1 101 ? 3.113 62.906 46.844 1 42.09 101 ALA A C 1
ATOM 817 O O . ALA A 1 101 ? 3.553 62.438 45.812 1 42.09 101 ALA A O 1
ATOM 818 N N . THR A 1 102 ? 3.955 63.656 47.844 1 40.97 102 THR A N 1
ATOM 819 C CA . THR A 1 102 ? 5.355 63.938 48.156 1 40.97 102 THR A CA 1
ATOM 820 C C . THR A 1 102 ? 6.199 62.656 48 1 40.97 102 THR A C 1
ATOM 822 O O . THR A 1 102 ? 5.719 61.562 48.281 1 40.97 102 THR A O 1
ATOM 825 N N . ASP A 1 103 ? 7.488 62.812 47.469 1 37.59 103 ASP A N 1
ATOM 826 C CA . ASP A 1 103 ? 8.695 62.125 47 1 37.59 103 ASP A CA 1
ATOM 827 C C . ASP A 1 103 ? 9.227 61.156 48.062 1 37.59 103 ASP A C 1
ATOM 829 O O . ASP A 1 103 ? 10.438 60.938 48.156 1 37.59 103 ASP A O 1
ATOM 833 N N . MET A 1 104 ? 8.391 60.719 49.031 1 35.97 104 MET A N 1
ATOM 834 C CA . MET A 1 104 ? 9.375 60.031 49.875 1 35.97 104 MET A CA 1
ATOM 835 C C . MET A 1 104 ? 10.117 58.969 49.094 1 35.97 104 MET A C 1
ATOM 837 O O . MET A 1 104 ? 9.531 58.281 48.281 1 35.97 104 MET A O 1
ATOM 841 N N . GLY A 1 105 ? 11.539 59.031 48.969 1 32 105 GLY A N 1
ATOM 842 C CA . GLY A 1 105 ? 12.734 58.469 48.375 1 32 105 GLY A CA 1
ATOM 843 C C . GLY A 1 105 ? 12.867 57 48.562 1 32 105 GLY A C 1
ATOM 844 O O . GLY A 1 105 ? 13.922 56.406 48.281 1 32 105 GLY A O 1
ATOM 845 N N . GLN A 1 106 ? 12.055 56.281 49.344 1 32.88 106 GLN A N 1
ATOM 846 C CA . GLN A 1 106 ? 12.805 55.094 49.719 1 32.88 106 GLN A CA 1
ATOM 847 C C . GLN A 1 106 ? 13.031 54.219 48.5 1 32.88 106 GLN A C 1
ATOM 849 O O . GLN A 1 106 ? 12.109 53.969 47.719 1 32.88 106 GLN A O 1
ATOM 854 N N . GLU A 1 107 ? 14.32 54.219 47.969 1 32.84 107 GLU A N 1
ATOM 855 C CA . GLU A 1 107 ? 15.031 53.438 46.969 1 32.84 107 GLU A CA 1
ATOM 856 C C . GLU A 1 107 ? 14.875 51.938 47.219 1 32.84 107 GLU A C 1
ATOM 858 O O . GLU A 1 107 ? 15.641 51.344 48 1 32.84 107 GLU A O 1
ATOM 863 N N . GLU A 1 108 ? 13.844 51.375 47.844 1 32.53 108 GLU A N 1
ATOM 864 C CA . GLU A 1 108 ? 14.125 49.969 48.031 1 32.53 108 GLU A CA 1
ATOM 865 C C . GLU A 1 108 ? 14.398 49.281 46.688 1 32.53 108 GLU A C 1
ATOM 867 O O . GLU A 1 108 ? 13.672 49.5 45.719 1 32.53 108 GLU A O 1
ATOM 872 N N . SER A 1 109 ? 15.734 48.938 46.469 1 33.53 109 SER A N 1
ATOM 873 C CA . SER A 1 109 ? 16.484 48.094 45.5 1 33.53 109 SER A CA 1
ATOM 874 C C . SER A 1 109 ? 15.797 46.75 45.281 1 33.53 109 SER A C 1
ATOM 876 O O . SER A 1 109 ? 15.938 45.844 46.125 1 33.53 109 SER A O 1
ATOM 878 N N . LEU A 1 110 ? 14.5 46.656 45.188 1 32.03 110 LEU A N 1
ATOM 879 C CA . LEU A 1 110 ? 14.086 45.281 44.938 1 32.03 110 LEU A CA 1
ATOM 880 C C . LEU A 1 110 ? 14.75 44.719 43.688 1 32.03 110 LEU A C 1
ATOM 882 O O . LEU A 1 110 ? 14.609 45.281 42.594 1 32.03 110 LEU A O 1
ATOM 886 N N . ALA A 1 111 ? 15.984 44.125 43.875 1 30.41 111 ALA A N 1
ATOM 887 C CA . ALA A 1 111 ? 16.672 43.25 42.938 1 30.41 111 ALA A CA 1
ATOM 888 C C . ALA A 1 111 ? 15.711 42.188 42.406 1 30.41 111 ALA A C 1
ATOM 890 O O . ALA A 1 111 ? 15.266 41.312 43.125 1 30.41 111 ALA A O 1
ATOM 891 N N . GLN A 1 112 ? 14.719 42.562 41.625 1 31.64 112 GLN A N 1
ATOM 892 C CA . GLN A 1 112 ? 14 41.469 40.969 1 31.64 112 GLN A CA 1
ATOM 893 C C . GLN A 1 112 ? 14.953 40.594 40.156 1 31.64 112 GLN A C 1
ATOM 895 O O . GLN A 1 112 ? 15.555 41.031 39.188 1 31.64 112 GLN A O 1
ATOM 900 N N . ASN A 1 113 ? 15.727 39.781 40.844 1 30.19 113 ASN A N 1
ATOM 901 C CA . ASN A 1 113 ? 16.438 38.719 40.156 1 30.19 113 ASN A CA 1
ATOM 902 C C . ASN A 1 113 ? 15.516 37.938 39.219 1 30.19 113 ASN A C 1
ATOM 904 O O . ASN A 1 113 ? 14.625 37.219 39.656 1 30.19 113 ASN A O 1
ATOM 908 N N . GLU A 1 114 ? 14.922 38.594 38.312 1 33.38 114 GLU A N 1
ATOM 909 C CA . GLU A 1 114 ? 14.297 37.656 37.375 1 33.38 114 GLU A CA 1
ATOM 910 C C . GLU A 1 114 ? 15.336 36.719 36.75 1 33.38 114 GLU A C 1
ATOM 912 O O . GLU A 1 114 ? 16.344 37.188 36.188 1 33.38 114 GLU A O 1
ATOM 917 N N . SER A 1 115 ? 15.688 35.688 37.469 1 34.84 115 SER A N 1
ATOM 918 C CA . SER A 1 115 ? 16.406 34.594 36.781 1 34.84 115 SER A CA 1
ATOM 919 C C . SER A 1 115 ? 15.867 34.344 35.375 1 34.84 115 SER A C 1
ATOM 921 O O . SER A 1 115 ? 14.648 34.312 35.188 1 34.84 115 SER A O 1
ATOM 923 N N . PRO A 1 116 ? 16.688 34.781 34.406 1 33.81 116 PRO A N 1
ATOM 924 C CA . PRO A 1 116 ? 16.344 34.344 33.031 1 33.81 116 PRO A CA 1
ATOM 925 C C . PRO A 1 116 ? 15.992 32.875 32.969 1 33.81 116 PRO A C 1
ATOM 927 O O . PRO A 1 116 ? 16.641 32.031 33.625 1 33.81 116 PRO A O 1
ATOM 930 N N . SER A 1 117 ? 14.695 32.562 33.125 1 33.91 117 SER A N 1
ATOM 931 C CA . SER A 1 117 ? 14.312 31.219 32.719 1 33.91 117 SER A CA 1
ATOM 932 C C . SER A 1 117 ? 15.117 30.766 31.484 1 33.91 117 SER A C 1
ATOM 934 O O . SER A 1 117 ? 15.297 31.531 30.547 1 33.91 117 SER A O 1
ATOM 936 N N . ASN A 1 118 ? 16.203 30 31.703 1 32.47 118 ASN A N 1
ATOM 937 C CA . ASN A 1 118 ? 16.844 29.156 30.703 1 32.47 118 ASN A CA 1
ATOM 938 C C . ASN A 1 118 ? 15.859 28.688 29.641 1 32.47 118 ASN A C 1
ATOM 940 O O . ASN A 1 118 ? 14.836 28.094 29.969 1 32.47 118 ASN A O 1
ATOM 944 N N . GLY A 1 119 ? 15.617 29.516 28.625 1 32.25 119 GLY A N 1
ATOM 945 C CA . GLY A 1 119 ? 15.016 29.047 27.391 1 32.25 119 GLY A CA 1
ATOM 946 C C . GLY A 1 119 ? 15.445 27.641 27.016 1 32.25 119 GLY A C 1
ATOM 947 O O . GLY A 1 119 ? 16.625 27.406 26.703 1 32.25 119 GLY A O 1
ATOM 948 N N . ARG A 1 120 ? 15 26.625 27.781 1 32.97 120 ARG A N 1
ATOM 949 C CA . ARG A 1 120 ? 15.125 25.25 27.297 1 32.97 120 ARG A CA 1
ATOM 950 C C . ARG A 1 120 ? 15.055 25.203 25.781 1 32.97 120 ARG A C 1
ATOM 952 O O . ARG A 1 120 ? 14.297 25.969 25.156 1 32.97 120 ARG A O 1
ATOM 959 N N . GLY A 1 121 ? 16.188 24.953 25.141 1 33.22 121 GLY A N 1
ATOM 960 C CA . GLY A 1 121 ? 16.328 24.453 23.781 1 33.22 121 GLY A CA 1
ATOM 961 C C . GLY A 1 121 ? 15.133 23.625 23.312 1 33.22 121 GLY A C 1
ATOM 962 O O . GLY A 1 121 ? 14.617 22.797 24.062 1 33.22 121 GLY A O 1
ATOM 963 N N . ASN A 1 122 ? 14.203 24.297 22.672 1 32.97 122 ASN A N 1
ATOM 964 C CA . ASN A 1 122 ? 13.156 23.625 21.906 1 32.97 122 ASN A CA 1
ATOM 965 C C . ASN A 1 122 ? 13.656 22.297 21.328 1 32.97 122 ASN A C 1
ATOM 967 O O . ASN A 1 122 ? 14.273 22.297 20.25 1 32.97 122 ASN A O 1
ATOM 971 N N . GLY A 1 123 ? 14.32 21.484 22.078 1 36.41 123 GLY A N 1
ATOM 972 C CA . GLY A 1 123 ? 14.328 20.156 21.5 1 36.41 123 GLY A CA 1
ATOM 973 C C . GLY A 1 123 ? 13.078 19.844 20.703 1 36.41 123 GLY A C 1
ATOM 974 O O . GLY A 1 123 ? 11.977 20.266 21.078 1 36.41 123 GLY A O 1
ATOM 975 N N . ALA A 1 124 ? 13.102 19.781 19.438 1 39.69 124 ALA A N 1
ATOM 976 C CA . ALA A 1 124 ? 11.977 19.312 18.641 1 39.69 124 ALA A CA 1
ATOM 977 C C . ALA A 1 124 ? 11.172 18.25 19.391 1 39.69 124 ALA A C 1
ATOM 979 O O . ALA A 1 124 ? 11.672 17.156 19.656 1 39.69 124 ALA A O 1
ATOM 980 N N . ILE A 1 125 ? 10.547 18.391 20.531 1 43.75 125 ILE A N 1
ATOM 981 C CA . ILE A 1 125 ? 9.617 17.438 21.125 1 43.75 125 ILE A CA 1
ATOM 982 C C . ILE A 1 125 ? 9.039 16.531 20.047 1 43.75 125 ILE A C 1
ATOM 984 O O . ILE A 1 125 ? 8.43 17 19.078 1 43.75 125 ILE A O 1
ATOM 988 N N . ALA A 1 126 ? 9.648 15.43 19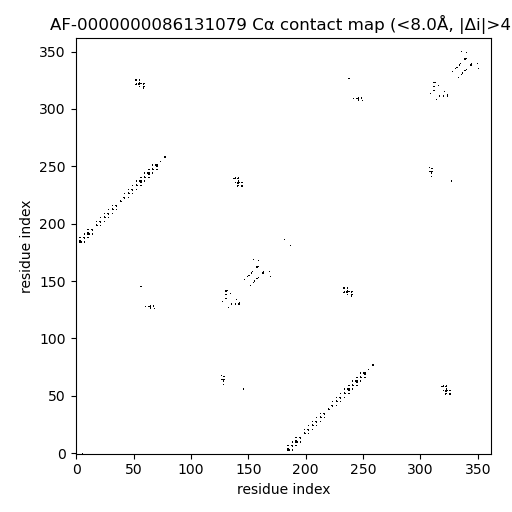.734 1 57.16 126 ALA A N 1
ATOM 989 C CA . ALA A 1 126 ? 9.031 14.43 18.875 1 57.16 126 ALA A CA 1
ATOM 990 C C . ALA A 1 126 ? 7.531 14.328 19.125 1 57.16 126 ALA A C 1
ATOM 992 O O . ALA A 1 126 ? 7.105 13.727 20.109 1 57.16 126 ALA A O 1
ATOM 993 N N . ARG A 1 127 ? 6.734 15.484 18.984 1 69.94 127 ARG A N 1
ATOM 994 C CA . ARG A 1 127 ? 5.301 15.602 19.219 1 69.94 127 ARG A CA 1
ATOM 995 C C . ARG A 1 127 ? 4.547 14.422 18.609 1 69.94 127 ARG A C 1
ATOM 997 O O . ARG A 1 127 ? 4.863 13.992 17.5 1 69.94 127 ARG A O 1
ATOM 1004 N N . MET A 1 128 ? 3.859 13.625 19.516 1 83.5 128 MET A N 1
ATOM 1005 C CA . MET A 1 128 ? 2.932 12.609 19.016 1 83.5 128 MET A CA 1
ATOM 1006 C C . MET A 1 128 ? 1.826 13.242 18.188 1 83.5 128 MET A C 1
ATOM 1008 O O . MET A 1 128 ? 1.255 14.266 18.562 1 83.5 128 MET A O 1
ATOM 1012 N N . PRO A 1 129 ? 1.684 12.781 17.078 1 90.81 129 PRO A N 1
ATOM 1013 C CA . PRO A 1 129 ? 0.61 13.336 16.25 1 90.81 129 PRO A CA 1
ATOM 1014 C C . PRO A 1 129 ? -0.753 13.281 16.922 1 90.81 129 PRO A C 1
ATOM 1016 O O . PRO A 1 129 ? -1.031 12.352 17.688 1 90.81 129 PRO A O 1
ATOM 1019 N N . SER A 1 130 ? -1.53 14.289 16.688 1 90.88 130 SER A N 1
ATOM 1020 C CA . SER A 1 130 ? -2.811 14.469 17.359 1 90.88 130 SER A CA 1
ATOM 1021 C C . SER A 1 130 ? -3.74 13.289 17.109 1 90.88 130 SER A C 1
ATOM 1023 O O . SER A 1 130 ? -4.586 12.969 17.953 1 90.88 130 SER A O 1
ATOM 1025 N N . PHE A 1 131 ? -3.59 12.609 15.906 1 91.56 131 PHE A N 1
ATOM 1026 C CA . PHE A 1 131 ? -4.531 11.555 15.555 1 91.56 131 PHE A CA 1
ATOM 1027 C C . PHE A 1 131 ? -4.328 10.328 16.438 1 91.56 131 PHE A C 1
ATOM 1029 O O . PHE A 1 131 ? -5.172 9.43 16.469 1 91.56 131 PHE A O 1
ATOM 1036 N N . LEU A 1 132 ? -3.273 10.25 17.188 1 89.62 132 LEU A N 1
ATOM 1037 C CA . LEU A 1 132 ? -3.061 9.164 18.141 1 89.62 132 LEU A CA 1
ATOM 1038 C C . LEU A 1 132 ? -3.83 9.414 19.438 1 89.62 132 LEU A C 1
ATOM 1040 O O . LEU A 1 132 ? -4.246 8.469 20.109 1 89.62 132 LEU A O 1
ATOM 1044 N N . SER A 1 133 ? -3.992 10.68 19.719 1 85.94 133 SER A N 1
ATOM 1045 C CA . SER A 1 133 ? -4.633 11.055 20.984 1 85.94 133 SER A CA 1
ATOM 1046 C C . SER A 1 133 ? -6.109 11.375 20.766 1 85.94 133 SER A C 1
ATOM 1048 O O . SER A 1 133 ? -6.941 11.086 21.641 1 85.94 133 SER A O 1
ATOM 1050 N N . GLU A 1 134 ? -6.418 11.984 19.688 1 81.38 134 GLU A N 1
ATOM 1051 C CA . GLU A 1 134 ? -7.789 12.336 19.328 1 81.38 134 GLU A CA 1
ATOM 1052 C C . GLU A 1 134 ? -8.406 11.281 18.406 1 81.38 134 GLU A C 1
ATOM 1054 O O . GLU A 1 134 ? -8.227 11.336 17.188 1 81.38 134 GLU A O 1
ATOM 1059 N N . ARG A 1 135 ? -9.25 10.438 18.984 1 82 135 ARG A N 1
ATOM 1060 C CA . ARG A 1 135 ? -9.781 9.312 18.219 1 82 135 ARG A CA 1
ATOM 1061 C C . ARG A 1 135 ? -11.047 9.719 17.469 1 82 135 ARG A C 1
ATOM 1063 O O . ARG A 1 135 ? -12.07 10.039 18.094 1 82 135 ARG A O 1
ATOM 1070 N N . THR A 1 136 ? -10.812 9.93 16.188 1 85.44 136 THR A N 1
ATOM 1071 C CA . THR A 1 136 ? -11.945 10.219 15.312 1 85.44 136 THR A CA 1
ATOM 1072 C C . THR A 1 136 ? -12.031 9.195 14.188 1 85.44 136 THR A C 1
ATOM 1074 O O . THR A 1 136 ? -11.047 8.539 13.859 1 85.44 136 THR A O 1
ATOM 1077 N N . GLU A 1 137 ? -13.289 9.172 13.617 1 86.38 137 GLU A N 1
ATOM 1078 C CA . GLU A 1 137 ? -13.508 8.25 12.508 1 86.38 137 GLU A CA 1
ATOM 1079 C C . GLU A 1 137 ? -12.75 8.703 11.258 1 86.38 137 GLU A C 1
ATOM 1081 O O . GLU A 1 137 ? -12.344 7.871 10.445 1 86.38 137 GLU A O 1
ATOM 1086 N N . ASN A 1 138 ? -12.453 10 11.219 1 88.56 138 ASN A N 1
ATOM 1087 C CA . ASN A 1 138 ? -11.836 10.578 10.023 1 88.56 138 ASN A CA 1
ATOM 1088 C C . ASN A 1 138 ? -10.344 10.289 9.969 1 88.56 138 ASN A C 1
ATOM 1090 O O . ASN A 1 138 ? -9.688 10.57 8.969 1 88.56 138 ASN A O 1
ATOM 1094 N N . THR A 1 139 ? -9.852 9.625 11.047 1 93.5 139 THR A N 1
ATOM 1095 C CA . THR A 1 139 ? -8.422 9.312 11.078 1 93.5 139 THR A CA 1
ATOM 1096 C C . THR A 1 139 ? -8.195 7.875 11.555 1 93.5 139 THR A C 1
ATOM 1098 O O . THR A 1 139 ? -7.09 7.523 11.977 1 93.5 139 THR A O 1
ATOM 1101 N N . GLU A 1 140 ? -9.188 7.102 11.43 1 94.12 140 GLU A N 1
ATOM 1102 C CA . GLU A 1 140 ? -9.125 5.754 11.984 1 94.12 140 GLU A CA 1
ATOM 1103 C C . GLU A 1 140 ? -8.141 4.883 11.211 1 94.12 140 GLU A C 1
ATOM 1105 O O . GLU A 1 140 ? -7.336 4.168 11.812 1 94.12 140 GLU A O 1
ATOM 1110 N N . THR A 1 141 ? -8.25 4.926 9.914 1 96 141 THR A N 1
ATOM 1111 C CA . THR A 1 141 ? -7.375 4.09 9.094 1 96 141 THR A CA 1
ATOM 1112 C C . THR A 1 141 ? -5.922 4.543 9.219 1 96 141 THR A C 1
ATOM 1114 O O . THR A 1 141 ? -5.016 3.713 9.336 1 96 141 THR A O 1
ATOM 1117 N N . LEU A 1 142 ? -5.723 5.848 9.258 1 96.38 142 LEU A N 1
ATOM 1118 C CA . LEU A 1 142 ? -4.387 6.406 9.438 1 96.38 142 LEU A CA 1
ATOM 1119 C C . LEU A 1 142 ? -3.785 5.965 10.766 1 96.38 142 LEU A C 1
ATOM 1121 O O . LEU A 1 142 ? -2.641 5.508 10.82 1 96.38 142 LEU A O 1
ATOM 1125 N N . ARG A 1 143 ? -4.578 6.027 11.75 1 94.88 143 ARG A N 1
ATOM 1126 C CA . ARG A 1 143 ? -4.145 5.633 13.086 1 94.88 143 ARG A CA 1
ATOM 1127 C C . ARG A 1 143 ? -3.797 4.148 13.133 1 94.88 143 ARG A C 1
ATOM 1129 O O . ARG A 1 143 ? -2.74 3.77 13.641 1 94.88 143 ARG A O 1
ATOM 1136 N N . SER A 1 144 ? -4.602 3.35 12.555 1 93.44 144 SER A N 1
ATOM 1137 C CA . SER A 1 144 ? -4.398 1.903 12.562 1 93.44 144 SER A CA 1
ATOM 1138 C C . SER A 1 144 ? -3.129 1.521 11.812 1 93.44 144 SER A C 1
ATOM 1140 O O . SER A 1 144 ? -2.328 0.72 12.297 1 93.44 144 SER A O 1
ATOM 1142 N N . VAL A 1 145 ? -2.975 2.098 10.688 1 95.06 145 VAL A N 1
ATOM 1143 C CA . VAL A 1 145 ? -1.822 1.779 9.852 1 95.06 145 VAL A CA 1
ATOM 1144 C C . VAL A 1 145 ? -0.542 2.258 10.531 1 95.06 145 VAL A C 1
ATOM 1146 O O . VAL A 1 145 ? 0.458 1.537 10.562 1 95.06 145 VAL A O 1
ATOM 1149 N N . TYR A 1 146 ? -0.555 3.467 11.086 1 92.38 146 TYR A N 1
ATOM 1150 C CA . TYR A 1 146 ? 0.611 4.043 11.75 1 92.38 146 TYR A CA 1
ATOM 1151 C C . TYR A 1 146 ? 1.051 3.186 12.93 1 92.38 146 TYR A C 1
ATOM 1153 O O . TYR A 1 146 ? 2.236 2.885 13.078 1 92.38 146 TYR A O 1
ATOM 1161 N N . LEU A 1 147 ? 0.114 2.703 13.68 1 89.75 147 LEU A N 1
ATOM 1162 C CA . LEU A 1 147 ? 0.399 1.911 14.867 1 89.75 147 LEU A CA 1
ATOM 1163 C C . LEU A 1 147 ? 0.933 0.534 14.492 1 89.75 147 LEU A C 1
ATOM 1165 O O . LEU A 1 147 ? 1.833 0.009 15.156 1 89.75 147 LEU A O 1
ATOM 1169 N N . ASN A 1 148 ? 0.413 0.027 13.453 1 89 148 ASN A N 1
ATOM 1170 C CA . ASN A 1 148 ? 0.868 -1.279 12.984 1 89 148 ASN A CA 1
ATOM 1171 C C . ASN A 1 148 ? 2.299 -1.221 12.461 1 89 148 ASN A C 1
ATOM 1173 O O . ASN A 1 148 ? 3.062 -2.176 12.617 1 89 148 ASN A O 1
ATOM 1177 N N . ASN A 1 149 ? 2.6 -0.096 11.914 1 84.06 149 ASN A N 1
ATOM 1178 C CA . ASN A 1 149 ? 3.941 0.081 11.367 1 84.06 149 ASN A CA 1
ATOM 1179 C C . ASN A 1 149 ? 4.961 0.357 12.469 1 84.06 149 ASN A C 1
ATOM 1181 O O . ASN A 1 149 ? 6.102 -0.109 12.398 1 84.06 149 ASN A O 1
ATOM 1185 N N . GLN A 1 150 ? 4.512 1.172 13.43 1 72.88 150 GLN A N 1
ATOM 1186 C CA . GLN A 1 150 ? 5.379 1.482 14.562 1 72.88 150 GLN A CA 1
ATOM 1187 C C . GLN A 1 150 ? 5.578 0.26 15.453 1 72.88 150 GLN A C 1
ATOM 1189 O O . GLN A 1 150 ? 6.66 0.055 16 1 72.88 150 GLN A O 1
ATOM 1194 N N . GLY A 1 151 ? 4.41 -0.259 15.688 1 61.56 151 GLY A N 1
ATOM 1195 C CA . GLY A 1 151 ? 4.527 -1.485 16.453 1 61.56 151 GLY A CA 1
ATOM 1196 C C . GLY A 1 151 ? 5.461 -2.502 15.828 1 61.56 151 GLY A C 1
ATOM 1197 O O . GLY A 1 151 ? 6.191 -3.199 16.531 1 61.56 151 GLY A O 1
ATOM 1198 N N . SER A 1 152 ? 5.254 -2.461 14.516 1 57.53 152 SER A N 1
ATOM 1199 C CA . SER A 1 152 ? 6.184 -3.361 13.844 1 57.53 152 SER A CA 1
ATOM 1200 C C . SER A 1 152 ? 7.629 -2.92 14.047 1 57.53 152 SER A C 1
ATOM 1202 O O . SER A 1 152 ? 8.523 -3.754 14.172 1 57.53 152 SER A O 1
ATOM 1204 N N . PHE A 1 153 ? 7.84 -1.603 14.07 1 51.12 153 PHE A N 1
ATOM 1205 C CA . PHE A 1 153 ? 9.18 -1.086 14.336 1 51.12 153 PHE A CA 1
ATOM 1206 C C . PHE A 1 153 ? 9.578 -1.347 15.789 1 51.12 153 PHE A C 1
ATOM 1208 O O . PHE A 1 153 ? 10.727 -1.708 16.062 1 51.12 153 PHE A O 1
ATOM 1215 N N . LEU A 1 154 ? 8.617 -0.987 16.688 1 50.41 154 LEU A N 1
ATOM 1216 C CA . LEU A 1 154 ? 8.906 -1.261 18.094 1 50.41 154 LEU A CA 1
ATOM 1217 C C . LEU A 1 154 ? 9.086 -2.756 18.328 1 50.41 154 LEU A C 1
ATOM 1219 O O . LEU A 1 154 ? 9.906 -3.162 19.156 1 50.41 154 LEU A O 1
ATOM 1223 N N . SER A 1 155 ? 8.203 -3.436 17.594 1 51.31 155 SER A N 1
ATOM 1224 C CA . SER A 1 155 ? 8.414 -4.871 17.734 1 51.31 155 SER A CA 1
ATOM 1225 C C . SER A 1 155 ? 9.75 -5.301 17.125 1 51.31 155 SER A C 1
ATOM 1227 O O . SER A 1 155 ? 10.461 -6.121 17.703 1 51.31 155 SER A O 1
ATOM 1229 N N . LEU A 1 156 ? 10.078 -4.656 16.047 1 46.16 156 LEU A N 1
ATOM 1230 C CA . LEU A 1 156 ? 11.383 -4.934 15.469 1 46.16 156 LEU A CA 1
ATOM 1231 C C . LEU A 1 156 ? 12.5 -4.332 16.328 1 46.16 156 LEU A C 1
ATOM 1233 O O . LEU A 1 156 ? 13.57 -4.926 16.453 1 46.16 156 LEU A O 1
ATOM 1237 N N . SER A 1 157 ? 12.234 -3.078 16.734 1 42.72 157 SER A N 1
ATOM 1238 C CA . SER A 1 157 ? 13.219 -2.457 17.609 1 42.72 157 SER A CA 1
ATOM 1239 C C . SER A 1 157 ? 13.281 -3.174 18.953 1 42.72 157 SER A C 1
ATOM 1241 O O . SER A 1 157 ? 14.305 -3.125 19.641 1 42.72 157 SER A O 1
ATOM 1243 N N . LYS A 1 158 ? 12.141 -3.572 19.406 1 44.12 158 LYS A N 1
ATOM 1244 C CA . LYS A 1 158 ? 12.188 -4.34 20.656 1 44.12 158 LYS A CA 1
ATOM 1245 C C . LYS A 1 158 ? 12.875 -5.688 20.438 1 44.12 158 LYS A C 1
ATOM 1247 O O . LYS A 1 158 ? 13.344 -6.305 21.391 1 44.12 158 LYS A O 1
ATOM 1252 N N . THR A 1 159 ? 12.891 -6.152 19.141 1 42.91 159 THR A N 1
ATOM 1253 C CA . THR A 1 159 ? 13.609 -7.406 18.906 1 42.91 159 THR A CA 1
ATOM 1254 C C . THR A 1 159 ? 15.109 -7.16 18.781 1 42.91 159 THR A C 1
ATOM 1256 O O . THR A 1 159 ? 15.836 -8.008 18.266 1 42.91 159 THR A O 1
ATOM 1259 N N . ASP A 1 160 ? 15.5 -5.957 19.016 1 39.31 160 ASP A N 1
ATOM 1260 C CA . ASP A 1 160 ? 16.906 -5.855 19.406 1 39.31 160 ASP A CA 1
ATOM 1261 C C . ASP A 1 160 ? 17.188 -6.664 20.672 1 39.31 160 ASP A C 1
ATOM 1263 O O . ASP A 1 160 ? 16.484 -6.516 21.672 1 39.31 160 ASP A O 1
ATOM 1267 N N . PRO A 1 161 ? 17.953 -7.707 20.625 1 39.94 161 PRO A N 1
ATOM 1268 C CA . PRO A 1 161 ? 18.219 -8.602 21.75 1 39.94 161 PRO A CA 1
ATOM 1269 C C . PRO A 1 161 ? 18.5 -7.848 23.047 1 39.94 161 PRO A C 1
ATOM 1271 O O . PRO A 1 161 ? 18.578 -8.453 24.125 1 39.94 161 PRO A O 1
ATOM 1274 N N . ARG A 1 162 ? 19.094 -6.598 23.062 1 40.38 162 ARG A N 1
ATOM 1275 C CA . ARG A 1 162 ? 19.516 -6.047 24.344 1 40.38 162 ARG A CA 1
ATOM 1276 C C . ARG A 1 162 ? 18.297 -5.688 25.203 1 40.38 162 ARG A C 1
ATOM 1278 O O . ARG A 1 162 ? 18.438 -5.434 26.406 1 40.38 162 ARG A O 1
ATOM 1285 N N . LEU A 1 163 ? 17.172 -5.129 24.594 1 37.44 163 LEU A N 1
ATOM 1286 C CA . LEU A 1 163 ? 16.078 -4.668 25.453 1 37.44 163 LEU A CA 1
ATOM 1287 C C . LEU A 1 163 ? 15.07 -5.777 25.703 1 37.44 163 LEU A C 1
ATOM 1289 O O . LEU A 1 163 ? 14.125 -5.609 26.469 1 37.44 163 LEU A O 1
ATOM 1293 N N . ASP A 1 164 ? 14.672 -6.594 24.766 1 35.19 164 ASP A N 1
ATOM 1294 C CA . ASP A 1 164 ? 13.516 -7.453 25 1 35.19 164 ASP A CA 1
ATOM 1295 C C . ASP A 1 164 ? 13.82 -8.516 26.047 1 35.19 164 ASP A C 1
ATOM 1297 O O . ASP A 1 164 ? 14.586 -9.445 25.797 1 35.19 164 ASP A O 1
ATOM 1301 N N . ASN A 1 165 ? 13.875 -8.25 27.25 1 32.09 165 ASN A N 1
ATOM 1302 C CA . ASN A 1 165 ? 13.344 -9.375 28 1 32.09 165 ASN A CA 1
ATOM 1303 C C . ASN A 1 165 ? 12.008 -9.852 27.438 1 32.09 165 ASN A C 1
ATOM 1305 O O . ASN A 1 165 ? 11.586 -10.977 27.703 1 32.09 165 ASN A O 1
ATOM 1309 N N . ASN A 1 166 ? 10.945 -9.016 27.391 1 31.23 166 ASN A N 1
ATOM 1310 C CA . ASN A 1 166 ? 9.641 -9.664 27.328 1 31.23 166 ASN A CA 1
ATOM 1311 C C . ASN A 1 166 ? 9.375 -10.25 25.938 1 31.23 166 ASN A C 1
ATOM 1313 O O . ASN A 1 166 ? 9.867 -9.72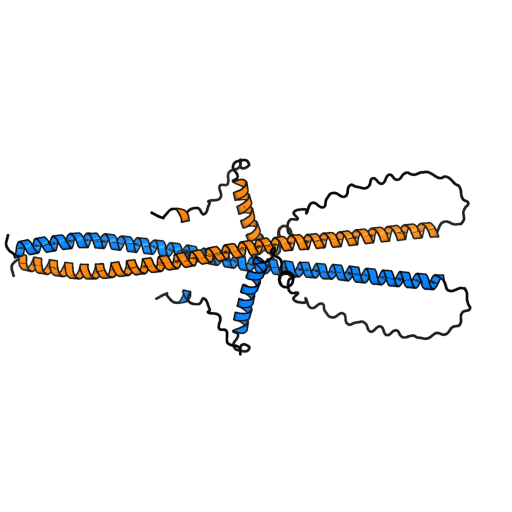7 24.938 1 31.23 166 ASN A O 1
ATOM 1317 N N . GLY A 1 167 ? 8.609 -11.469 25.688 1 30.88 167 GLY A N 1
ATOM 1318 C CA . GLY A 1 167 ? 8.312 -12.664 24.906 1 30.88 167 GLY A CA 1
ATOM 1319 C C . GLY A 1 167 ? 7.711 -12.359 23.547 1 30.88 167 GLY A C 1
ATOM 1320 O O . GLY A 1 167 ? 7.465 -13.273 22.75 1 30.88 167 GLY A O 1
ATOM 1321 N N . TYR A 1 168 ? 6.824 -11.383 23.328 1 32.5 168 TYR A N 1
ATOM 1322 C CA . TYR A 1 168 ? 5.914 -11.719 22.234 1 32.5 168 TYR A CA 1
ATOM 1323 C C . TYR A 1 168 ? 6.609 -11.609 20.891 1 32.5 168 TYR A C 1
ATOM 1325 O O . TYR A 1 168 ? 7.098 -10.539 20.516 1 32.5 168 TYR A O 1
ATOM 1333 N N . VAL A 1 169 ? 7.246 -12.641 20.344 1 32.75 169 VAL A N 1
ATOM 1334 C CA . VAL A 1 169 ? 7.938 -12.906 19.094 1 32.75 169 VAL A CA 1
ATOM 1335 C C . VAL A 1 169 ? 6.984 -12.68 17.922 1 32.75 169 VAL A C 1
ATOM 1337 O O . VAL A 1 169 ? 5.957 -13.352 17.812 1 32.75 169 VAL A O 1
ATOM 1340 N N . SER A 1 170 ? 6.629 -11.469 17.5 1 33.56 170 SER A N 1
ATOM 1341 C CA . SER A 1 170 ? 5.777 -11.352 16.328 1 33.56 170 SER A CA 1
ATOM 1342 C C . SER A 1 170 ? 6.387 -12.07 15.125 1 33.56 170 SER A C 1
ATOM 1344 O O . SER A 1 170 ? 7.605 -12.062 14.945 1 33.56 170 SER A O 1
ATOM 1346 N N . PRO A 1 171 ? 5.73 -13.102 14.461 1 31.95 171 PRO A N 1
ATOM 1347 C CA . PRO A 1 171 ? 6.164 -13.938 13.336 1 31.95 171 PRO A CA 1
ATOM 1348 C C . PRO A 1 171 ? 6.621 -13.117 12.133 1 31.95 1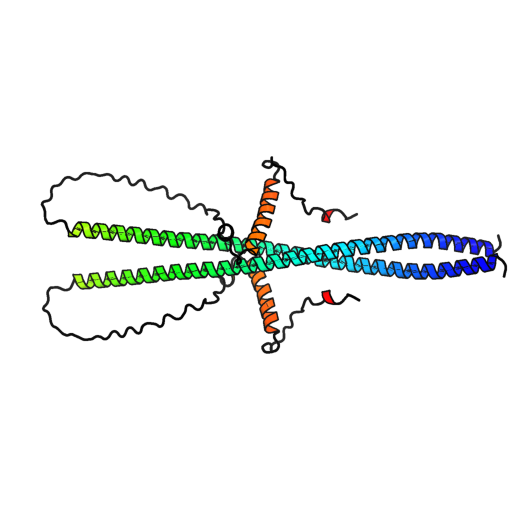71 PRO A C 1
ATOM 1350 O O . PRO A 1 171 ? 6.035 -12.07 11.836 1 31.95 171 PRO A O 1
ATOM 1353 N N . SER A 1 172 ? 7.91 -12.906 11.977 1 34.19 172 SER A N 1
ATOM 1354 C CA . SER A 1 172 ? 8.594 -12.352 10.805 1 34.19 172 SER A CA 1
ATOM 1355 C C . SER A 1 172 ? 8.094 -13 9.516 1 34.19 172 SER A C 1
ATOM 1357 O O . SER A 1 172 ? 7.93 -14.219 9.453 1 34.19 172 SER A O 1
ATOM 1359 N N . MET A 1 173 ? 7.293 -12.352 8.719 1 32.38 173 MET A N 1
ATOM 1360 C CA . MET A 1 173 ? 6.961 -12.773 7.359 1 32.38 173 MET A CA 1
ATOM 1361 C C . MET A 1 173 ? 8.219 -13.156 6.586 1 32.38 173 MET A C 1
ATOM 1363 O O . MET A 1 173 ? 8.805 -12.328 5.887 1 32.38 173 MET A O 1
ATOM 1367 N N . SER A 1 174 ? 9.258 -13.812 7.242 1 30.78 174 SER A N 1
ATOM 1368 C CA . SER A 1 174 ? 10.508 -14.242 6.629 1 30.78 174 SER A CA 1
ATOM 1369 C C . SER A 1 174 ? 10.258 -15.156 5.438 1 30.78 174 SER A C 1
ATOM 1371 O O . SER A 1 174 ? 11.195 -15.672 4.832 1 30.78 174 SER A O 1
ATOM 1373 N N . VAL A 1 175 ? 9.141 -15.867 5.355 1 35.25 175 VAL A N 1
ATOM 1374 C CA . VAL A 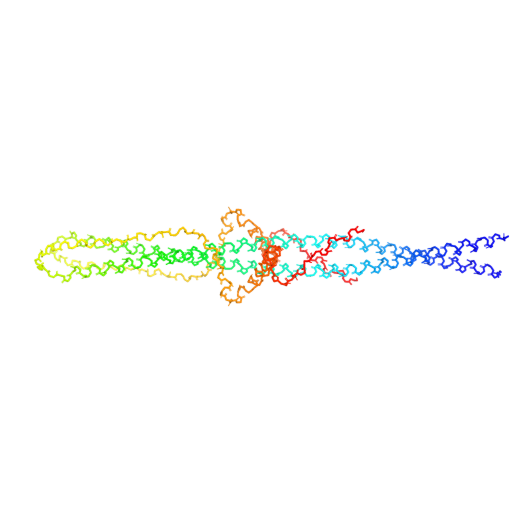1 175 ? 9.312 -17.188 4.742 1 35.25 175 VAL A CA 1
ATOM 1375 C C . VAL A 1 175 ? 9.555 -17.016 3.242 1 35.25 175 VAL A C 1
ATOM 1377 O O . VAL A 1 175 ? 9.719 -18.016 2.525 1 35.25 175 VAL A O 1
ATOM 1380 N N . LEU A 1 176 ? 9.344 -15.867 2.574 1 33.06 176 LEU A N 1
ATOM 1381 C CA . LEU A 1 176 ? 9.344 -16.125 1.14 1 33.06 176 LEU A CA 1
ATOM 1382 C C . LEU A 1 176 ? 10.758 -16.406 0.638 1 33.06 176 LEU A C 1
ATOM 1384 O O . LEU A 1 176 ? 10.984 -16.469 -0.571 1 33.06 176 LEU A O 1
ATOM 1388 N N . SER A 1 177 ? 11.82 -16.156 1.565 1 30.28 177 SER A N 1
ATOM 1389 C CA . SER A 1 177 ? 13.125 -16.234 0.911 1 30.28 177 SER A CA 1
ATOM 1390 C C . SER A 1 177 ? 13.375 -17.641 0.349 1 30.28 177 SER A C 1
ATOM 1392 O O . SER A 1 177 ? 14.125 -17.797 -0.614 1 30.28 177 SER A O 1
ATOM 1394 N N . GLU A 1 178 ? 13.234 -18.719 1.138 1 33.62 178 GLU A N 1
ATOM 1395 C CA . GLU A 1 178 ? 14.156 -19.828 0.92 1 33.62 178 GLU A CA 1
ATOM 1396 C C . GLU A 1 178 ? 13.844 -20.562 -0.376 1 33.62 178 GLU A C 1
ATOM 1398 O O . GLU A 1 178 ? 14.539 -21.5 -0.749 1 33.62 178 GLU A O 1
ATOM 1403 N N . THR A 1 179 ? 12.656 -20.562 -0.927 1 34.41 179 THR A N 1
ATOM 1404 C CA . THR A 1 179 ? 12.484 -21.797 -1.695 1 34.41 179 THR A CA 1
ATOM 1405 C C . THR A 1 179 ? 13.289 -21.734 -2.992 1 34.41 179 THR A C 1
ATOM 1407 O O . THR A 1 179 ? 12.734 -21.891 -4.082 1 34.41 179 THR A O 1
ATOM 1410 N N . SER A 1 180 ? 14.461 -21 -3.043 1 29.14 180 SER A N 1
ATOM 1411 C CA . SER A 1 180 ? 15.195 -21.25 -4.277 1 29.14 180 SER A CA 1
ATOM 1412 C C . SER A 1 180 ? 15.734 -22.672 -4.32 1 29.14 180 SER A C 1
ATOM 1414 O O . SER A 1 180 ? 16.422 -23.062 -5.273 1 29.14 180 SER A O 1
ATOM 1416 N N . PHE A 1 181 ? 15.406 -23.703 -3.549 1 25.03 181 PHE A N 1
ATOM 1417 C CA . PHE A 1 181 ? 15.977 -24.828 -4.277 1 25.03 181 PHE A CA 1
ATOM 1418 C C . PHE A 1 181 ? 15.234 -25.062 -5.586 1 25.03 181 PHE A C 1
ATOM 1420 O O . PHE A 1 181 ? 14.016 -24.875 -5.656 1 25.03 181 PHE A O 1
ATOM 1427 N N . MET B 1 1 ? 12.531 -66.062 -29.594 1 57.81 1 MET B N 1
ATOM 1428 C CA . MET B 1 1 ? 11.484 -65.125 -29.391 1 57.81 1 MET B CA 1
ATOM 1429 C C . MET B 1 1 ? 11 -64.562 -30.719 1 57.81 1 MET B C 1
ATOM 1431 O O . MET B 1 1 ? 11.805 -64.125 -31.562 1 57.81 1 MET B O 1
ATOM 1435 N N . THR B 1 2 ? 9.75 -64.812 -31.141 1 78.62 2 THR B N 1
ATOM 1436 C CA . THR B 1 2 ? 9.188 -64.312 -32.375 1 78.62 2 THR B CA 1
ATOM 1437 C C . THR B 1 2 ? 9.211 -62.812 -32.406 1 78.62 2 THR B C 1
ATOM 1439 O O . THR B 1 2 ? 9.367 -62.156 -31.375 1 78.62 2 THR B O 1
ATOM 1442 N N . THR B 1 3 ? 9.383 -62.281 -33.594 1 88.75 3 THR B N 1
ATOM 1443 C CA . THR B 1 3 ? 9.305 -60.844 -33.875 1 88.75 3 THR B CA 1
ATOM 1444 C C . THR B 1 3 ? 8.188 -60.219 -33.062 1 88.75 3 THR B C 1
ATOM 1446 O O . THR B 1 3 ? 8.359 -59.125 -32.5 1 88.75 3 THR B O 1
ATOM 1449 N N . LEU B 1 4 ? 7.168 -60.969 -32.75 1 89.94 4 LEU B N 1
ATOM 1450 C CA . LEU B 1 4 ? 5.992 -60.469 -32.031 1 89.94 4 LEU B CA 1
ATOM 1451 C C . LEU B 1 4 ? 6.246 -60.406 -30.547 1 89.94 4 LEU B C 1
ATOM 1453 O O . LEU B 1 4 ? 5.777 -59.5 -29.875 1 89.94 4 LEU B O 1
ATOM 1457 N N . HIS B 1 5 ? 7.039 -61.344 -30.047 1 89.38 5 HIS B N 1
ATOM 1458 C CA . HIS B 1 5 ? 7.406 -61.344 -28.641 1 89.38 5 HIS B CA 1
ATOM 1459 C C . HIS B 1 5 ? 8.305 -60.156 -28.297 1 89.38 5 HIS B C 1
ATOM 1461 O O . HIS B 1 5 ? 8.133 -59.531 -27.25 1 89.38 5 HIS B O 1
ATOM 1467 N N . LYS B 1 6 ? 9.242 -59.906 -29.172 1 91.56 6 LYS B N 1
ATOM 1468 C CA . LYS B 1 6 ? 10.133 -58.75 -28.969 1 91.56 6 LYS B CA 1
ATOM 1469 C C . LYS B 1 6 ? 9.352 -57.438 -28.984 1 91.56 6 LYS B C 1
ATOM 1471 O O . LYS B 1 6 ? 9.586 -56.562 -28.141 1 91.56 6 LYS B O 1
ATOM 1476 N N . GLN B 1 7 ? 8.43 -57.375 -29.906 1 92.5 7 GLN B N 1
ATOM 1477 C CA . GLN B 1 7 ? 7.594 -56.188 -30.016 1 92.5 7 GLN B CA 1
ATOM 1478 C C . GLN B 1 7 ? 6.754 -56 -28.75 1 92.5 7 GLN B C 1
ATOM 1480 O O . GLN B 1 7 ? 6.641 -54.875 -28.25 1 92.5 7 GLN B O 1
ATOM 1485 N N . ASN B 1 8 ? 6.164 -57.031 -28.266 1 91.88 8 ASN B N 1
ATOM 1486 C CA . ASN B 1 8 ? 5.359 -57 -27.047 1 91.88 8 ASN B CA 1
ATOM 1487 C C . ASN B 1 8 ? 6.184 -56.562 -25.844 1 91.88 8 ASN B C 1
ATOM 1489 O O . ASN B 1 8 ? 5.723 -55.75 -25.031 1 91.88 8 ASN B O 1
ATOM 1493 N N . PHE B 1 9 ? 7.352 -57.094 -25.781 1 92.38 9 PHE B N 1
ATOM 1494 C CA . PHE B 1 9 ? 8.258 -56.719 -24.703 1 92.38 9 PHE B CA 1
ATOM 1495 C C . PHE B 1 9 ? 8.578 -55.219 -24.781 1 92.38 9 PHE B C 1
ATOM 1497 O O . PHE B 1 9 ? 8.516 -54.531 -23.766 1 92.38 9 PHE B O 1
ATOM 1504 N N . ASP B 1 10 ? 8.883 -54.656 -25.984 1 94.38 10 ASP B N 1
ATOM 1505 C CA . ASP B 1 10 ? 9.211 -53.25 -26.203 1 94.38 10 ASP B CA 1
ATOM 1506 C C . ASP B 1 10 ? 8.031 -52.375 -25.828 1 94.38 10 ASP B C 1
ATOM 1508 O O . ASP B 1 10 ? 8.219 -51.312 -25.203 1 94.38 10 ASP B O 1
ATOM 1512 N N . LEU B 1 11 ? 6.844 -52.75 -26.172 1 95.62 11 LEU B N 1
ATOM 1513 C CA . LEU B 1 11 ? 5.633 -52 -25.875 1 95.62 11 LEU B CA 1
ATOM 1514 C C . LEU B 1 11 ? 5.383 -51.938 -24.375 1 95.62 11 LEU B C 1
ATOM 1516 O O . LEU B 1 11 ? 5.027 -50.875 -23.844 1 95.62 11 LEU B O 1
ATOM 1520 N N . LYS B 1 12 ? 5.555 -53.031 -23.703 1 94.31 12 LYS B N 1
ATOM 1521 C CA . LYS B 1 12 ? 5.371 -53.062 -22.266 1 94.31 12 LYS B CA 1
ATOM 1522 C C . LYS B 1 12 ? 6.375 -52.188 -21.547 1 94.31 12 LYS B C 1
ATOM 1524 O O . LYS B 1 12 ? 6.027 -51.5 -20.594 1 94.31 12 LYS B O 1
ATOM 1529 N N . LEU B 1 13 ? 7.598 -52.188 -22.062 1 95.81 13 LEU B N 1
ATOM 1530 C CA . LEU B 1 13 ? 8.641 -51.344 -21.5 1 95.81 13 LEU B CA 1
ATOM 1531 C C . LEU B 1 13 ? 8.305 -49.875 -21.672 1 95.81 13 LEU B C 1
ATOM 1533 O O . LEU B 1 13 ? 8.422 -49.094 -20.734 1 95.81 13 LEU B O 1
ATOM 1537 N N . GLU B 1 14 ? 7.988 -49.5 -22.891 1 95.69 14 GLU B N 1
ATOM 1538 C CA . GLU B 1 14 ? 7.605 -48.125 -23.156 1 95.69 14 GLU B CA 1
ATOM 1539 C C . GLU B 1 14 ? 6.418 -47.688 -22.297 1 95.69 14 GLU B C 1
ATOM 1541 O O . GLU B 1 14 ? 6.398 -46.594 -21.75 1 95.69 14 GLU B O 1
ATOM 1546 N N . LEU B 1 15 ? 5.477 -48.594 -22.172 1 96.44 15 LEU B N 1
ATOM 1547 C CA . LEU B 1 15 ? 4.297 -48.312 -21.375 1 96.44 15 LEU B CA 1
ATOM 1548 C C . LEU B 1 15 ? 4.676 -48.094 -19.906 1 96.44 15 LEU B C 1
ATOM 1550 O O . LEU B 1 15 ? 4.137 -47.188 -19.25 1 96.44 15 LEU B O 1
ATOM 1554 N N . PHE B 1 16 ? 5.539 -48.875 -19.422 1 95 16 PHE B N 1
ATOM 1555 C CA . PHE B 1 16 ? 6.027 -48.75 -18.047 1 95 16 PHE B CA 1
ATOM 1556 C C . PHE B 1 16 ? 6.633 -47.375 -17.828 1 95 16 PHE B C 1
ATOM 1558 O O . PHE B 1 16 ? 6.297 -46.688 -16.844 1 95 16 PHE B O 1
ATOM 1565 N N . HIS B 1 17 ? 7.5 -46.938 -18.672 1 95.69 17 HIS B N 1
ATOM 1566 C CA . HIS B 1 17 ? 8.141 -45.625 -18.562 1 95.69 17 HIS B CA 1
ATOM 1567 C C . HIS B 1 17 ? 7.117 -44.5 -18.672 1 95.69 17 HIS B C 1
ATOM 1569 O O . HIS B 1 17 ? 7.168 -43.531 -17.906 1 95.69 17 HIS B O 1
ATOM 1575 N N . ARG B 1 18 ? 6.18 -44.625 -19.516 1 96 18 ARG B N 1
ATOM 1576 C CA . ARG B 1 18 ? 5.184 -43.594 -19.734 1 96 18 ARG B CA 1
ATOM 1577 C C . ARG B 1 18 ? 4.246 -43.469 -18.531 1 96 18 ARG B C 1
ATOM 1579 O O . ARG B 1 18 ? 3.822 -42.375 -18.188 1 96 18 ARG B O 1
ATOM 1586 N N . ARG B 1 19 ? 3.928 -44.594 -17.969 1 94.88 19 ARG B N 1
ATOM 1587 C CA . ARG B 1 19 ? 3.113 -44.562 -16.766 1 94.88 19 ARG B CA 1
ATOM 1588 C C . ARG B 1 19 ? 3.83 -43.812 -15.633 1 94.88 19 ARG B C 1
ATOM 1590 O O . ARG B 1 19 ? 3.215 -43.031 -14.914 1 94.88 19 ARG B O 1
ATOM 1597 N N . GLY B 1 20 ? 5.09 -44.062 -15.539 1 95.19 20 GLY B N 1
ATOM 1598 C CA . GLY B 1 20 ? 5.895 -43.344 -14.562 1 95.19 20 GLY B CA 1
ATOM 1599 C C . GLY B 1 20 ? 5.945 -41.844 -14.82 1 95.19 20 GLY B C 1
ATOM 1600 O O . GLY B 1 20 ? 5.754 -41.062 -13.898 1 95.19 20 GLY B O 1
ATOM 1601 N N . ARG B 1 21 ? 6.199 -41.531 -15.969 1 96.06 21 ARG B N 1
ATOM 1602 C CA . ARG B 1 21 ? 6.273 -40.125 -16.359 1 96.06 21 ARG B CA 1
ATOM 1603 C C . ARG B 1 21 ? 4.934 -39.438 -16.141 1 96.06 21 ARG B C 1
ATOM 1605 O O . ARG B 1 21 ? 4.887 -38.281 -15.664 1 96.06 21 ARG B O 1
ATOM 1612 N N . GLN B 1 22 ? 3.908 -40.062 -16.516 1 95.88 22 GLN B N 1
ATOM 1613 C CA . GLN B 1 22 ? 2.572 -39.5 -16.344 1 95.88 22 GLN B CA 1
ATOM 1614 C C . GLN B 1 22 ? 2.271 -39.219 -14.875 1 95.88 22 GLN B C 1
ATOM 1616 O O . GLN B 1 22 ? 1.739 -38.156 -14.523 1 95.88 22 GLN B O 1
ATOM 1621 N N . ALA B 1 23 ? 2.613 -40.156 -14.117 1 96 23 ALA B N 1
ATOM 1622 C CA . ALA B 1 23 ? 2.404 -40 -12.68 1 96 23 ALA B CA 1
ATOM 1623 C C . ALA B 1 23 ? 3.172 -38.781 -12.148 1 96 23 ALA B C 1
ATOM 1625 O O . ALA B 1 23 ? 2.643 -38 -11.352 1 96 23 ALA B O 1
ATOM 1626 N N . ALA B 1 24 ? 4.359 -38.625 -12.578 1 97.31 24 ALA B N 1
ATOM 1627 C CA . ALA B 1 24 ? 5.195 -37.5 -12.164 1 97.31 24 ALA B CA 1
ATOM 1628 C C . ALA B 1 24 ? 4.609 -36.156 -12.641 1 97.31 24 ALA B C 1
ATOM 1630 O O . ALA B 1 24 ? 4.602 -35.188 -11.898 1 97.31 24 ALA B O 1
ATOM 1631 N N . LEU B 1 25 ? 4.137 -36.156 -13.82 1 97.81 25 LEU B N 1
ATOM 1632 C CA . LEU B 1 25 ? 3.539 -34.969 -14.391 1 97.81 25 LEU B CA 1
ATOM 1633 C C . LEU B 1 25 ? 2.26 -34.594 -13.656 1 97.81 25 LEU B C 1
ATOM 1635 O O . LEU B 1 25 ? 2.014 -33.406 -13.398 1 97.81 25 LEU B O 1
ATOM 1639 N N . GLU B 1 26 ? 1.487 -35.531 -13.375 1 97.69 26 GLU B N 1
ATOM 1640 C CA . GLU B 1 26 ? 0.253 -35.281 -12.633 1 97.69 26 GLU B CA 1
ATOM 1641 C C . GLU B 1 26 ? 0.543 -34.719 -11.25 1 97.69 26 GLU B C 1
ATOM 1643 O O . GLU B 1 26 ? -0.146 -33.781 -10.805 1 97.69 26 GLU B O 1
ATOM 1648 N N . GLU B 1 27 ? 1.525 -35.156 -10.648 1 97.88 27 GLU B N 1
ATOM 1649 C CA . GLU B 1 27 ? 1.943 -34.625 -9.359 1 97.88 27 GLU B CA 1
ATOM 1650 C C . GLU B 1 27 ? 2.432 -33.188 -9.5 1 97.88 27 GLU B C 1
ATOM 1652 O O . GLU B 1 27 ? 2.135 -32.344 -8.656 1 97.88 27 GLU B O 1
ATOM 1657 N N . THR B 1 28 ? 3.178 -32.969 -10.445 1 98.12 28 THR B N 1
ATOM 1658 C CA . THR B 1 28 ? 3.678 -31.609 -10.711 1 98.12 28 THR B CA 1
ATOM 1659 C C . THR B 1 28 ? 2.523 -30.641 -10.93 1 98.12 28 THR B C 1
ATOM 1661 O O . THR B 1 28 ? 2.537 -29.531 -10.406 1 98.12 28 THR B O 1
ATOM 1664 N N . VAL B 1 29 ? 1.58 -31.047 -11.727 1 98.44 29 VAL B N 1
ATOM 1665 C CA . VAL B 1 29 ? 0.417 -30.203 -12 1 98.44 29 VAL B CA 1
ATOM 1666 C C . VAL B 1 29 ? -0.313 -29.891 -10.695 1 98.44 29 VAL B C 1
ATOM 1668 O O . VAL B 1 29 ? -0.684 -28.75 -10.445 1 98.44 29 VAL B O 1
ATOM 1671 N N . GLU B 1 30 ? -0.473 -30.906 -9.906 1 98 30 GLU B N 1
ATOM 1672 C CA . GLU B 1 30 ? -1.141 -30.719 -8.625 1 98 30 GLU B CA 1
ATOM 1673 C C . GLU B 1 30 ? -0.385 -29.719 -7.754 1 98 30 GLU B C 1
ATOM 1675 O O . GLU B 1 30 ? -0.993 -28.844 -7.137 1 98 30 GLU B O 1
ATOM 1680 N N . THR B 1 31 ? 0.858 -29.812 -7.711 1 98.06 31 THR B N 1
ATOM 1681 C CA . THR B 1 31 ? 1.705 -28.922 -6.926 1 98.06 31 THR B CA 1
ATOM 1682 C C . THR B 1 31 ? 1.626 -27.5 -7.461 1 98.06 31 THR B C 1
ATOM 1684 O O . THR B 1 31 ? 1.478 -26.547 -6.688 1 98.06 31 THR B O 1
ATOM 1687 N N . LEU B 1 32 ? 1.714 -27.375 -8.742 1 98 32 LEU B N 1
ATOM 1688 C CA . LEU B 1 32 ? 1.669 -26.062 -9.375 1 98 32 LEU B CA 1
ATOM 1689 C C . LEU B 1 32 ? 0.32 -25.391 -9.141 1 98 32 LEU B C 1
ATOM 1691 O O . LEU B 1 32 ? 0.257 -24.188 -8.898 1 98 32 LEU B O 1
ATOM 1695 N N . GLU B 1 33 ? -0.687 -26.188 -9.18 1 97.69 33 GLU B N 1
ATOM 1696 C CA . GLU B 1 33 ? -2.021 -25.656 -8.93 1 97.69 33 GLU B CA 1
ATOM 1697 C C . GLU B 1 33 ? -2.164 -25.188 -7.488 1 97.69 33 GLU B C 1
ATOM 1699 O O . GLU B 1 33 ? -2.764 -24.141 -7.23 1 97.69 33 GLU B O 1
ATOM 1704 N N . ALA B 1 34 ? -1.632 -25.906 -6.602 1 97.62 34 ALA B N 1
ATOM 1705 C CA . ALA B 1 34 ? -1.669 -25.516 -5.191 1 97.62 34 ALA B CA 1
ATOM 1706 C C . ALA B 1 34 ? -0.874 -24.234 -4.953 1 97.62 34 ALA B C 1
ATOM 1708 O O . ALA B 1 34 ? -1.317 -23.344 -4.219 1 97.62 34 ALA B O 1
ATOM 1709 N N . GLU B 1 35 ? 0.226 -24.109 -5.562 1 96.69 35 GLU B N 1
ATOM 1710 C CA . GLU B 1 35 ? 1.069 -22.922 -5.441 1 96.69 35 GLU B CA 1
ATOM 1711 C C . GLU B 1 35 ? 0.392 -21.703 -6.051 1 96.69 35 GLU B C 1
ATOM 1713 O O . GLU B 1 35 ? 0.483 -20.609 -5.508 1 96.69 35 GLU B O 1
ATOM 1718 N N . GLN B 1 36 ? -0.195 -22 -7.156 1 96.25 36 GLN B N 1
ATOM 1719 C CA . GLN B 1 36 ? -0.928 -20.922 -7.809 1 96.25 36 GLN B CA 1
ATOM 1720 C C . GLN B 1 36 ? -2.049 -20.391 -6.914 1 96.25 36 GLN B C 1
ATOM 1722 O O . GLN B 1 36 ? -2.264 -19.188 -6.824 1 96.25 36 GLN B O 1
ATOM 1727 N N . ALA B 1 37 ? -2.705 -21.266 -6.305 1 96.44 37 ALA B N 1
ATOM 1728 C CA . ALA B 1 37 ? -3.785 -20.891 -5.395 1 96.44 37 ALA B CA 1
ATOM 1729 C C . ALA B 1 37 ? -3.25 -20.078 -4.219 1 96.44 37 ALA B C 1
ATOM 1731 O O . ALA B 1 37 ? -3.85 -19.078 -3.828 1 96.44 37 ALA B O 1
ATOM 1732 N N . ARG B 1 38 ? -2.158 -20.422 -3.729 1 96.56 38 ARG B N 1
ATOM 1733 C CA . ARG B 1 38 ? -1.521 -19.719 -2.629 1 96.56 38 ARG B CA 1
ATOM 1734 C C . ARG B 1 38 ? -1.087 -18.312 -3.061 1 96.56 38 ARG B C 1
ATOM 1736 O O . ARG B 1 38 ? -1.253 -17.344 -2.314 1 96.56 38 ARG B O 1
ATOM 1743 N N . MET B 1 39 ? -0.599 -18.234 -4.184 1 96.25 39 MET B N 1
ATOM 1744 C CA . MET B 1 39 ? -0.132 -16.953 -4.703 1 96.25 39 MET B CA 1
ATOM 1745 C C . MET B 1 39 ? -1.303 -16.016 -4.949 1 96.25 39 MET B C 1
ATOM 1747 O O . MET B 1 39 ? -1.196 -14.805 -4.699 1 96.25 39 MET B O 1
ATOM 1751 N N . LYS B 1 40 ? -2.34 -16.609 -5.391 1 95.56 40 LYS B N 1
ATOM 1752 C CA . LYS B 1 40 ? -3.547 -15.82 -5.582 1 95.56 40 LYS B CA 1
ATOM 1753 C C . LYS B 1 40 ? -4.047 -15.25 -4.258 1 95.56 40 LYS B C 1
ATOM 1755 O O . LYS B 1 40 ? -4.461 -14.094 -4.188 1 95.56 40 LYS B O 1
ATOM 1760 N N . GLU B 1 41 ? -3.941 -16.031 -3.264 1 96.19 41 GLU B N 1
ATOM 1761 C CA . GLU B 1 41 ? -4.328 -15.578 -1.933 1 96.19 41 GLU B CA 1
ATOM 1762 C C . GLU B 1 41 ? -3.404 -14.469 -1.443 1 96.19 41 GLU B C 1
ATOM 1764 O O . GLU B 1 41 ? -3.869 -13.453 -0.919 1 96.19 41 GLU B O 1
ATOM 1769 N N . THR B 1 42 ? -2.211 -14.625 -1.644 1 95.88 42 THR B N 1
ATOM 1770 C CA . THR B 1 42 ? -1.217 -13.641 -1.243 1 95.88 42 THR B CA 1
ATOM 1771 C C . THR B 1 42 ? -1.433 -12.32 -1.984 1 95.88 42 THR B C 1
ATOM 1773 O O . THR B 1 42 ? -1.415 -11.25 -1.376 1 95.88 42 THR B O 1
ATOM 1776 N N . CYS B 1 43 ? -1.616 -12.438 -3.283 1 93.25 43 CYS B N 1
ATOM 1777 C CA . CYS B 1 43 ? -1.876 -11.25 -4.082 1 93.25 43 CYS B CA 1
ATOM 1778 C C . CYS B 1 43 ? -3.129 -10.531 -3.598 1 93.25 43 CYS B C 1
ATOM 1780 O O . CYS B 1 43 ? -3.162 -9.297 -3.549 1 93.25 43 CYS B O 1
ATOM 1782 N N . GLY B 1 44 ? -4.113 -11.258 -3.213 1 95.94 44 GLY B N 1
ATOM 1783 C CA . GLY B 1 44 ? -5.328 -10.68 -2.662 1 95.94 44 GLY B CA 1
ATOM 1784 C C . GLY B 1 44 ? -5.098 -9.93 -1.363 1 95.94 44 GLY B C 1
ATOM 1785 O O . GLY B 1 44 ? -5.652 -8.852 -1.157 1 95.94 44 GLY B O 1
ATOM 1786 N N . GLU B 1 45 ? -4.289 -10.422 -0.565 1 96.75 45 GLU B N 1
ATOM 1787 C CA . GLU B 1 45 ? -3.926 -9.766 0.69 1 96.75 45 GLU B CA 1
ATOM 1788 C C . GLU B 1 45 ? -3.156 -8.477 0.437 1 96.75 45 GLU B C 1
ATOM 1790 O O . GLU B 1 45 ? -3.385 -7.469 1.112 1 96.75 45 GLU B O 1
ATOM 1795 N N . LEU B 1 46 ? -2.277 -8.531 -0.491 1 97.5 46 LEU B N 1
ATOM 1796 C CA . LEU B 1 46 ? -1.482 -7.359 -0.842 1 97.5 46 LEU B CA 1
ATOM 1797 C C . LEU B 1 46 ? -2.369 -6.242 -1.373 1 97.5 46 LEU B C 1
ATOM 1799 O O . LEU B 1 46 ? -2.16 -5.07 -1.048 1 97.5 46 LEU B O 1
ATOM 1803 N N . ILE B 1 47 ? -3.35 -6.637 -2.1 1 97.44 47 ILE B N 1
ATOM 1804 C CA . ILE B 1 47 ? -4.285 -5.66 -2.656 1 97.44 47 ILE B CA 1
ATOM 1805 C C . ILE B 1 47 ? -5.094 -5.023 -1.529 1 97.44 47 ILE B C 1
ATOM 1807 O O . ILE B 1 47 ? -5.32 -3.809 -1.531 1 97.44 47 ILE B O 1
ATOM 1811 N N . GLN B 1 48 ? -5.469 -5.781 -0.582 1 97.56 48 GLN B N 1
ATOM 1812 C CA . GLN B 1 48 ? -6.199 -5.258 0.569 1 97.56 48 GLN B CA 1
ATOM 1813 C C . GLN B 1 48 ? -5.336 -4.293 1.377 1 97.56 48 GLN B C 1
ATOM 1815 O O . GLN B 1 48 ? -5.816 -3.25 1.822 1 97.56 48 GLN B O 1
ATOM 1820 N N . GLU B 1 49 ? -4.137 -4.656 1.498 1 97 49 GLU B N 1
ATOM 1821 C CA . GLU B 1 49 ? -3.203 -3.797 2.217 1 97 49 GLU B CA 1
ATOM 1822 C C . GLU B 1 49 ? -2.971 -2.486 1.47 1 97 49 GLU B C 1
ATOM 1824 O O . GLU B 1 49 ? -2.875 -1.424 2.086 1 97 49 GLU B O 1
ATOM 1829 N N . LEU B 1 50 ? -2.918 -2.562 0.23 1 97.12 50 LEU B N 1
ATOM 1830 C CA . LEU B 1 50 ? -2.758 -1.371 -0.596 1 97.12 50 LEU B CA 1
ATOM 1831 C C . LEU B 1 50 ? -3.959 -0.442 -0.447 1 97.12 50 LEU B C 1
ATOM 1833 O O . LEU B 1 50 ? -3.797 0.775 -0.331 1 97.12 50 LEU B O 1
ATOM 1837 N N . ASP B 1 51 ? -5.102 -1.018 -0.408 1 96.56 51 ASP B N 1
ATOM 1838 C CA . ASP B 1 51 ? -6.32 -0.239 -0.223 1 96.56 51 ASP B CA 1
ATOM 1839 C C . ASP B 1 51 ? -6.32 0.47 1.129 1 96.56 51 ASP B C 1
ATOM 1841 O O . ASP B 1 51 ? -6.727 1.63 1.228 1 96.56 51 ASP B O 1
ATOM 1845 N N . LYS B 1 52 ? -5.898 -0.162 2.1 1 96.88 52 LYS B N 1
ATOM 1846 C CA . LYS B 1 52 ? -5.82 0.401 3.445 1 96.88 52 LYS B CA 1
ATOM 1847 C C . LYS B 1 52 ? -4.84 1.571 3.494 1 96.88 52 LYS B C 1
ATOM 1849 O O . LYS B 1 52 ? -5.117 2.592 4.129 1 96.88 52 LYS B O 1
ATOM 1854 N N . ARG B 1 53 ? -3.783 1.346 2.826 1 97.19 53 ARG B N 1
ATOM 1855 C CA . ARG B 1 53 ? -2.77 2.396 2.818 1 97.19 53 ARG B CA 1
ATOM 1856 C C . ARG B 1 53 ? -3.236 3.602 2.01 1 97.19 53 ARG B C 1
ATOM 1858 O O . ARG B 1 53 ? -2.928 4.746 2.354 1 97.19 53 ARG B O 1
ATOM 1865 N N . GLU B 1 54 ? -3.904 3.324 0.973 1 96 54 GLU B N 1
ATOM 1866 C CA . GLU B 1 54 ? -4.473 4.41 0.183 1 96 54 GLU B CA 1
ATOM 1867 C C . GLU B 1 54 ? -5.457 5.238 1.008 1 96 54 GLU B C 1
ATOM 1869 O O . GLU B 1 54 ? -5.422 6.469 0.976 1 96 54 GLU B O 1
ATOM 1874 N N . LYS B 1 55 ? -6.285 4.613 1.721 1 96.62 55 LYS B N 1
ATOM 1875 C CA . LYS B 1 55 ? -7.238 5.293 2.594 1 96.62 55 LYS B CA 1
ATOM 1876 C C . LYS B 1 55 ? -6.52 6.074 3.689 1 96.62 55 LYS B C 1
ATOM 1878 O O . LYS B 1 55 ? -6.93 7.184 4.039 1 96.62 55 LYS B O 1
ATOM 1883 N N . ALA B 1 56 ? -5.504 5.48 4.203 1 97 56 ALA B N 1
ATOM 1884 C CA . ALA B 1 56 ? -4.711 6.156 5.227 1 97 56 ALA B CA 1
ATOM 1885 C C . ALA B 1 56 ? -4.086 7.438 4.68 1 97 56 ALA B C 1
ATOM 1887 O O . ALA B 1 56 ? -4.059 8.461 5.363 1 97 56 ALA B O 1
ATOM 1888 N N . ILE B 1 57 ? -3.611 7.406 3.477 1 96.94 57 ILE B N 1
ATOM 1889 C CA . ILE B 1 57 ? -3.002 8.57 2.844 1 96.94 57 ILE B CA 1
ATOM 1890 C C . ILE B 1 57 ? -4.055 9.656 2.631 1 96.94 57 ILE B C 1
ATOM 1892 O O . ILE B 1 57 ? -3.803 10.836 2.883 1 96.94 57 ILE B O 1
ATOM 1896 N N . GLU B 1 58 ? -5.215 9.297 2.291 1 95 58 GLU B N 1
ATOM 1897 C CA . GLU B 1 58 ? -6.312 10.242 2.104 1 95 58 GLU B CA 1
ATOM 1898 C C . GLU B 1 58 ? -6.668 10.945 3.414 1 95 58 GLU B C 1
ATOM 1900 O O . GLU B 1 58 ? -6.84 12.164 3.447 1 95 58 GLU B O 1
ATOM 1905 N N . GLU B 1 59 ? -6.785 10.188 4.457 1 96.12 59 GLU B N 1
ATOM 1906 C CA . GLU B 1 59 ? -7.059 10.734 5.781 1 96.12 59 GLU B CA 1
ATOM 1907 C C . GLU B 1 59 ? -5.949 11.68 6.234 1 96.12 59 GLU B C 1
ATOM 1909 O O . GLU B 1 59 ? -6.219 12.75 6.785 1 96.12 59 GLU B O 1
ATOM 1914 N N . ALA B 1 60 ? -4.723 11.266 5.902 1 96.81 60 ALA B N 1
ATOM 1915 C CA . ALA B 1 60 ? -3.574 12.086 6.27 1 96.81 60 ALA B CA 1
ATOM 1916 C C . ALA B 1 60 ? -3.588 13.414 5.516 1 96.81 60 ALA B C 1
ATOM 1918 O O . ALA B 1 60 ? -3.342 14.477 6.102 1 96.81 60 ALA B O 1
ATOM 1919 N N . VAL B 1 61 ? -3.871 13.414 4.293 1 95.5 61 VAL B N 1
ATOM 1920 C CA . VAL B 1 61 ? -3.906 14.625 3.475 1 95.5 61 VAL B CA 1
ATOM 1921 C C . VAL B 1 61 ? -5.035 15.531 3.947 1 95.5 61 VAL B C 1
ATOM 1923 O O . VAL B 1 61 ? -4.863 16.75 4.031 1 95.5 61 VAL B O 1
ATOM 1926 N N . HIS B 1 62 ? -6.148 14.945 4.34 1 94.06 62 HIS B N 1
ATOM 1927 C CA . HIS B 1 62 ? -7.25 15.727 4.895 1 94.06 62 HIS B CA 1
ATOM 1928 C C . HIS B 1 62 ? -6.824 16.453 6.168 1 94.06 62 HIS B C 1
ATOM 1930 O O . HIS B 1 62 ? -7.168 17.625 6.363 1 94.06 62 HIS B O 1
ATOM 1936 N N . MET B 1 63 ? -6.055 15.805 6.949 1 95.62 63 MET B N 1
ATOM 1937 C CA . MET B 1 63 ? -5.566 16.406 8.188 1 95.62 63 MET B CA 1
ATOM 1938 C C . MET B 1 63 ? -4.578 17.531 7.891 1 95.62 63 MET B C 1
ATOM 1940 O O . MET B 1 63 ? -4.625 18.594 8.523 1 95.62 63 MET B O 1
ATOM 1944 N N . ILE B 1 64 ? -3.768 17.281 6.91 1 95.75 64 ILE B N 1
ATOM 1945 C CA . ILE B 1 64 ? -2.777 18.281 6.516 1 95.75 64 ILE B CA 1
ATOM 1946 C C . ILE B 1 64 ? -3.482 19.547 6.043 1 95.75 64 ILE B C 1
ATOM 1948 O O . ILE B 1 64 ? -3.168 20.656 6.508 1 95.75 64 ILE B O 1
ATOM 1952 N N . VAL B 1 65 ? -4.477 19.359 5.254 1 95.94 65 VAL B N 1
ATOM 1953 C CA . VAL B 1 65 ? -5.23 20.484 4.719 1 95.94 65 VAL B CA 1
ATOM 1954 C C . VAL B 1 65 ? -5.934 21.219 5.855 1 95.94 65 VAL B C 1
ATOM 1956 O O . VAL B 1 65 ? -5.918 22.453 5.906 1 95.94 65 VAL B O 1
ATOM 1959 N N . SER B 1 66 ? -6.449 20.531 6.793 1 95.38 66 SER B N 1
ATOM 1960 C CA . SER B 1 66 ? -7.148 21.109 7.938 1 95.38 66 SER B CA 1
ATOM 1961 C C . SER B 1 66 ? -6.188 21.875 8.836 1 95.38 66 SER B C 1
ATOM 1963 O O . SER B 1 66 ? -6.512 22.969 9.305 1 95.38 66 SER B O 1
ATOM 1965 N N . LEU B 1 67 ? -5.062 21.312 9.031 1 95.81 67 LEU B N 1
ATOM 1966 C CA . LEU B 1 67 ? -4.055 21.953 9.867 1 95.81 67 LEU B CA 1
ATOM 1967 C C . LEU B 1 67 ? -3.523 23.219 9.203 1 95.81 67 LEU B C 1
ATOM 1969 O O . LEU B 1 67 ? -3.332 24.234 9.867 1 95.81 67 LEU B O 1
ATOM 1973 N N . GLU B 1 68 ? -3.344 23.172 7.914 1 95.62 68 GLU B N 1
ATOM 1974 C CA . GLU B 1 68 ? -2.895 24.328 7.16 1 95.62 68 GLU B CA 1
ATOM 1975 C C . GLU B 1 68 ? -3.943 25.438 7.18 1 95.62 68 GLU B C 1
ATOM 1977 O O . GLU B 1 68 ? -3.609 26.625 7.316 1 95.62 68 GLU B O 1
ATOM 1982 N N . ALA B 1 69 ? -5.148 25.047 7.117 1 94.5 69 ALA B N 1
ATOM 1983 C CA . ALA B 1 69 ? -6.234 26.016 7.207 1 94.5 69 ALA B CA 1
ATOM 1984 C C . ALA B 1 69 ? -6.258 26.688 8.578 1 94.5 69 ALA B C 1
ATOM 1986 O O . ALA B 1 69 ? -6.5 27.891 8.68 1 94.5 69 ALA B O 1
ATOM 1987 N N . ARG B 1 70 ? -6.023 25.938 9.531 1 95.56 70 ARG B N 1
ATOM 1988 C CA . ARG B 1 70 ? -5.988 26.469 10.883 1 95.56 70 ARG B CA 1
ATOM 1989 C C . ARG B 1 70 ? -4.832 27.453 11.055 1 95.56 70 ARG B C 1
ATOM 1991 O O . ARG B 1 70 ? -4.984 28.5 11.688 1 95.56 70 ARG B O 1
ATOM 1998 N N . ILE B 1 71 ? -3.715 27.109 10.484 1 95.75 71 ILE B N 1
ATOM 1999 C CA . ILE B 1 71 ? -2.553 27.984 10.539 1 95.75 71 ILE B CA 1
ATOM 2000 C C . ILE B 1 71 ? -2.869 29.297 9.836 1 95.75 71 ILE B C 1
ATOM 2002 O O . ILE B 1 71 ? -2.588 30.375 10.367 1 95.75 71 ILE B O 1
ATOM 2006 N N . ASP B 1 72 ? -3.492 29.188 8.734 1 93.94 72 ASP B N 1
ATOM 2007 C CA . ASP B 1 72 ? -3.873 30.391 7.992 1 93.94 72 ASP B CA 1
ATOM 2008 C C . ASP B 1 72 ? -4.812 31.266 8.82 1 93.94 72 ASP B C 1
ATOM 2010 O O . ASP B 1 72 ? -4.672 32.5 8.828 1 93.94 72 ASP B O 1
ATOM 2014 N N . LEU B 1 73 ? -5.699 30.672 9.484 1 94 73 LEU B N 1
ATOM 2015 C CA . LEU B 1 73 ? -6.652 31.391 10.32 1 94 73 LEU B CA 1
ATOM 2016 C C . LEU B 1 73 ? -5.938 32.094 11.469 1 94 73 LEU B C 1
ATOM 2018 O O . LEU B 1 73 ? -6.199 33.281 11.734 1 94 73 LEU B O 1
ATOM 2022 N N . LEU B 1 74 ? -5.012 31.438 12.055 1 94.44 74 LEU B N 1
ATOM 2023 C CA . LEU B 1 74 ? -4.266 32.031 13.172 1 94.44 74 LEU B CA 1
ATOM 2024 C C . LEU B 1 74 ? -3.398 33.188 12.703 1 94.44 74 LEU B C 1
ATOM 2026 O O . LEU B 1 74 ? -3.295 34.188 13.398 1 94.44 74 LEU B O 1
ATOM 2030 N N . LEU B 1 75 ? -2.92 33.062 11.539 1 93.88 75 LEU B N 1
ATOM 2031 C CA . LEU B 1 75 ? -2.062 34.125 11 1 93.88 75 LEU B CA 1
ATOM 2032 C C . LEU B 1 75 ? -2.883 35.344 10.609 1 93.88 75 LEU B C 1
ATOM 2034 O O . LEU B 1 75 ? -2.459 36.469 10.844 1 93.88 75 LEU B O 1
ATOM 2038 N N . ARG B 1 76 ? -4.004 35.094 10.117 1 92.38 76 ARG B N 1
ATOM 2039 C CA . ARG B 1 76 ? -4.895 36.188 9.766 1 92.38 76 ARG B CA 1
ATOM 2040 C C . ARG B 1 76 ? -5.375 36.938 11.016 1 92.38 76 ARG B C 1
ATOM 2042 O O . ARG B 1 76 ? -5.438 38.156 11.039 1 92.38 76 ARG B O 1
ATOM 2049 N N . ASP B 1 77 ? -5.676 36.219 11.992 1 88.62 77 ASP B N 1
ATOM 2050 C CA . ASP B 1 77 ? -6.105 36.781 13.266 1 88.62 77 ASP B CA 1
ATOM 2051 C C . ASP B 1 77 ? -5.008 37.656 13.867 1 88.62 77 ASP B C 1
ATOM 2053 O O . ASP B 1 77 ? -5.285 38.75 14.391 1 88.62 77 ASP B O 1
ATOM 2057 N N . ARG B 1 78 ? -3.814 37.25 13.789 1 87.75 78 ARG B N 1
ATOM 2058 C CA . ARG B 1 78 ? -2.676 38 14.305 1 87.75 78 ARG B CA 1
ATOM 2059 C C . ARG B 1 78 ? -2.463 39.281 13.523 1 87.75 78 ARG B C 1
ATOM 2061 O O . ARG B 1 78 ? -2.203 40.344 14.102 1 87.75 78 ARG B O 1
ATOM 2068 N N . GLU B 1 79 ? -2.615 39.062 12.266 1 88.25 79 GLU B N 1
ATOM 2069 C CA . GLU B 1 79 ? -2.447 40.25 11.422 1 88.25 79 GLU B CA 1
ATOM 2070 C C . GLU B 1 79 ? -3.545 41.281 11.68 1 88.25 79 GLU B C 1
ATOM 2072 O O . GLU B 1 79 ? -3.277 42.469 11.719 1 88.25 79 GLU B O 1
ATOM 2077 N N . MET B 1 80 ? -4.695 40.875 11.875 1 87.44 80 MET B N 1
ATOM 2078 C CA . MET B 1 80 ? -5.82 41.75 12.172 1 87.44 80 MET B CA 1
ATOM 2079 C C . MET B 1 80 ? -5.629 42.438 13.523 1 87.44 80 MET B C 1
ATOM 2081 O O . MET B 1 80 ? -5.906 43.625 13.656 1 87.44 80 MET B O 1
ATOM 2085 N N . GLY B 1 81 ? -5.172 41.719 14.453 1 83.94 81 GLY B N 1
ATOM 2086 C CA . GLY B 1 81 ? -4.867 42.312 15.758 1 83.94 81 GLY B CA 1
ATOM 2087 C C . GLY B 1 81 ? -3.797 43.375 15.695 1 83.94 81 GLY B C 1
ATOM 2088 O O . GLY B 1 81 ? -3.938 44.438 16.312 1 83.94 81 GLY B O 1
ATOM 2089 N N . ARG B 1 82 ? -2.809 43.125 14.93 1 84.44 82 ARG B N 1
ATOM 2090 C CA . ARG B 1 82 ? -1.717 44.094 14.781 1 84.44 82 ARG B CA 1
ATOM 2091 C C . ARG B 1 82 ? -2.193 45.375 14.086 1 84.44 82 ARG B C 1
ATOM 2093 O O . ARG B 1 82 ? -1.8 46.469 14.469 1 84.44 82 ARG B O 1
ATOM 2100 N N . GLN B 1 83 ? -3.037 45.188 13.141 1 87.06 83 GLN B N 1
ATOM 2101 C CA . GLN B 1 83 ? -3.57 46.344 12.422 1 87.06 83 GLN B CA 1
ATOM 2102 C C . GLN B 1 83 ? -4.457 47.188 13.32 1 87.06 83 GLN B C 1
ATOM 2104 O O . GLN B 1 83 ? -4.418 48.438 13.258 1 87.06 83 GLN B O 1
ATOM 2109 N N . LEU B 1 84 ? -5.191 46.594 14.188 1 85.88 84 LEU B N 1
ATOM 2110 C CA . LEU B 1 84 ? -6.047 47.312 15.133 1 85.88 84 LEU B CA 1
ATOM 2111 C C . LEU B 1 84 ? -5.215 48.031 16.172 1 85.88 84 LEU B C 1
ATOM 2113 O O . LEU B 1 84 ? -5.527 49.188 16.516 1 85.88 84 LEU B O 1
ATOM 2117 N N . ASP B 1 85 ? -4.145 47.438 16.562 1 82.19 85 ASP B N 1
ATOM 2118 C CA . ASP B 1 85 ? -3.246 48.062 17.531 1 82.19 85 ASP B CA 1
ATOM 2119 C C . ASP B 1 85 ? -2.564 49.281 16.938 1 82.19 85 ASP B C 1
ATOM 2121 O O . ASP B 1 85 ? -2.406 50.312 17.594 1 82.19 85 ASP B O 1
ATOM 2125 N N . MET B 1 86 ? -2.164 49.125 15.727 1 86.31 86 MET B N 1
ATOM 2126 C CA . MET B 1 86 ? -1.502 50.25 15.047 1 86.31 86 MET B CA 1
ATOM 2127 C C . MET B 1 86 ? -2.467 51.406 14.836 1 86.31 86 MET B C 1
ATOM 2129 O O . MET B 1 86 ? -2.086 52.562 14.992 1 86.31 86 MET B O 1
ATOM 2133 N N . LYS B 1 87 ? -3.668 51.125 14.523 1 86.44 87 LYS B N 1
ATOM 2134 C CA . LYS B 1 87 ? -4.688 52.156 14.352 1 86.44 87 LYS B CA 1
ATOM 2135 C C . LYS B 1 87 ? -4.977 52.875 15.672 1 86.44 87 LYS B C 1
ATOM 2137 O O . LYS B 1 87 ? -5.105 54.094 15.711 1 86.44 87 LYS B O 1
ATOM 2142 N N . ASP B 1 88 ? -5.02 52.25 16.75 1 82.69 88 ASP B N 1
ATOM 2143 C CA . ASP B 1 88 ? -5.277 52.812 18.062 1 82.69 88 ASP B CA 1
ATOM 2144 C C . ASP B 1 88 ? -4.121 53.688 18.516 1 82.69 88 ASP B C 1
ATOM 2146 O O . ASP B 1 88 ? -4.34 54.781 19.094 1 82.69 88 ASP B O 1
ATOM 2150 N N . ALA B 1 89 ? -2.939 53.219 18.172 1 81.12 89 ALA B N 1
ATOM 2151 C CA . ALA B 1 89 ? -1.756 53.969 18.547 1 81.12 89 ALA B CA 1
ATOM 2152 C C . ALA B 1 89 ? -1.683 55.281 17.766 1 81.12 89 ALA B C 1
ATOM 2154 O O . ALA B 1 89 ? -1.328 56.344 18.312 1 81.12 89 ALA B O 1
ATOM 2155 N N . LEU B 1 90 ? -2.076 55.219 16.547 1 85.81 90 LEU B N 1
ATOM 2156 C CA . LEU B 1 90 ? -2.094 56.438 15.703 1 85.81 90 LEU B CA 1
ATOM 2157 C C . LEU B 1 90 ? -3.172 57.406 16.172 1 85.81 90 LEU B C 1
ATOM 2159 O O . LEU B 1 90 ? -2.936 58.625 16.234 1 85.81 90 LEU B O 1
ATOM 2163 N N . ASP B 1 91 ? -4.273 56.969 16.562 1 84.88 91 ASP B N 1
ATOM 2164 C CA . ASP B 1 91 ? -5.375 57.812 17.062 1 84.88 91 ASP B CA 1
ATOM 2165 C C . ASP B 1 91 ? -5.02 58.438 18.391 1 84.88 91 ASP B C 1
ATOM 2167 O O . ASP B 1 91 ? -5.34 59.625 18.625 1 84.88 91 ASP B O 1
ATOM 2171 N N . SER B 1 92 ? -4.34 57.75 19.234 1 80.5 92 SER B N 1
ATOM 2172 C CA . SER B 1 92 ? -3.938 58.281 20.531 1 80.5 92 SER B CA 1
ATOM 2173 C C . SER B 1 92 ? -2.879 59.375 20.391 1 80.5 92 SER B C 1
ATOM 2175 O O . SER B 1 92 ? -2.916 60.375 21.094 1 80.5 92 SER B O 1
ATOM 2177 N N . ARG B 1 93 ? -2.047 59.312 19.344 1 82.75 93 ARG B N 1
ATOM 2178 C CA . ARG B 1 93 ? -1.005 60.312 19.109 1 82.75 93 ARG B CA 1
ATOM 2179 C C . ARG B 1 93 ? -1.596 61.594 18.516 1 82.75 93 ARG B C 1
ATOM 2181 O O . ARG B 1 93 ? -1.174 62.688 18.859 1 82.75 93 ARG B O 1
ATOM 2188 N N . LEU B 1 94 ? -2.533 61.5 17.797 1 82.75 94 LEU B N 1
ATOM 2189 C CA . LEU B 1 94 ? -3.184 62.625 17.172 1 82.75 94 LEU B CA 1
ATOM 2190 C C . LEU B 1 94 ? -4.039 63.375 18.203 1 82.75 94 LEU B C 1
ATOM 2192 O O . LEU B 1 94 ? -4.156 64.625 18.125 1 82.75 94 LEU B O 1
ATOM 2196 N N . ASN B 1 95 ? -4.523 62.75 19.094 1 76.44 95 ASN B N 1
ATOM 2197 C CA . ASN B 1 95 ? -5.316 63.375 20.141 1 76.44 95 ASN B CA 1
ATOM 2198 C C . ASN B 1 95 ? -4.434 64 21.203 1 76.44 95 ASN B C 1
ATOM 2200 O O . ASN B 1 95 ? -4.84 65 21.859 1 76.44 95 ASN B O 1
ATOM 2204 N N . ASP B 1 96 ? -3.248 63.719 21.422 1 68.25 96 ASP B N 1
ATOM 2205 C CA . ASP B 1 96 ? -2.336 64.312 22.375 1 68.25 96 ASP B CA 1
ATOM 2206 C C . ASP B 1 96 ? -1.723 65.625 21.828 1 68.25 96 ASP B C 1
ATOM 2208 O O . ASP B 1 96 ? -1.36 66.5 22.578 1 68.25 96 ASP B O 1
ATOM 2212 N N . THR B 1 97 ? -1.568 65.938 20.578 1 60.09 97 THR B N 1
ATOM 2213 C CA . THR B 1 97 ? -0.942 67.125 20.016 1 60.09 97 THR B CA 1
ATOM 2214 C C . THR B 1 97 ? -1.978 68.25 19.781 1 60.09 97 THR B C 1
ATOM 2216 O O . THR B 1 97 ? -1.652 69.312 19.266 1 60.09 97 THR B O 1
ATOM 2219 N N . THR B 1 98 ? -3.277 68.125 19.781 1 52.91 98 THR B N 1
ATOM 2220 C CA . THR B 1 98 ? -4.121 69.25 19.578 1 52.91 98 THR B CA 1
ATOM 2221 C C . THR B 1 98 ? -4.133 70.188 20.812 1 52.91 98 THR B C 1
ATOM 2223 O O . THR B 1 98 ? -4.551 69.75 21.891 1 52.91 98 THR B O 1
ATOM 2226 N N . PRO B 1 99 ? -3.414 71.312 20.906 1 50.81 99 PRO B N 1
ATOM 2227 C CA . PRO B 1 99 ? -3.732 72.375 21.875 1 50.81 99 PRO B CA 1
ATOM 2228 C C . PRO B 1 99 ? -5.234 72.625 22.047 1 50.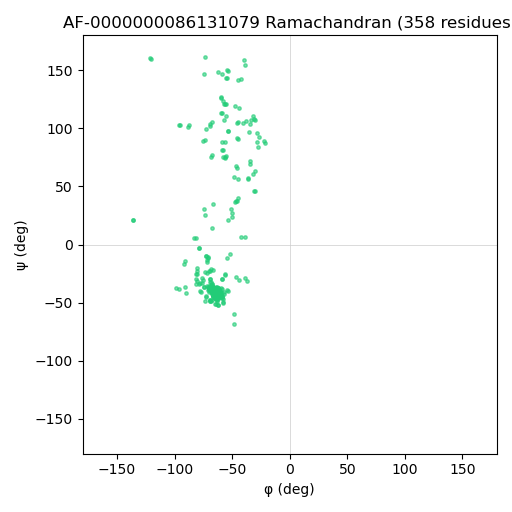81 99 PRO B C 1
ATOM 2230 O O . PRO B 1 99 ? -6.02 72.188 21.172 1 50.81 99 PRO B O 1
ATOM 2233 N N . SER B 1 100 ? -5.738 73.188 23.266 1 45.25 100 SER B N 1
ATOM 2234 C CA . SER B 1 100 ? -7.078 73.688 23.609 1 45.25 100 SER B CA 1
ATOM 2235 C C . SER B 1 100 ? -7.727 74.438 22.469 1 45.25 100 SER B C 1
ATOM 2237 O O . SER B 1 100 ? -7.926 75.625 22.562 1 45.25 100 SER B O 1
ATOM 2239 N N . ALA B 1 101 ? -7.223 74.5 21.328 1 42.19 101 ALA B N 1
ATOM 2240 C CA . ALA B 1 101 ? -8.039 75.5 20.625 1 42.19 101 ALA B CA 1
ATOM 2241 C C . ALA B 1 101 ? -9.516 75.125 20.688 1 42.19 101 ALA B C 1
ATOM 2243 O O . ALA B 1 101 ? -9.859 73.938 20.906 1 42.19 101 ALA B O 1
ATOM 2244 N N . THR B 1 102 ? -10.461 76.25 20.672 1 41.41 102 THR B N 1
ATOM 2245 C CA . THR B 1 102 ? -11.898 76.5 20.688 1 41.41 102 THR B CA 1
ATOM 2246 C C . THR B 1 102 ? -12.617 75.562 19.719 1 41.41 102 THR B C 1
ATOM 2248 O O . THR B 1 102 ? -12.078 75.188 18.672 1 41.41 102 THR B O 1
ATOM 2251 N N . ASP B 1 103 ? -13.844 75.062 20.125 1 37.84 103 ASP B N 1
ATOM 2252 C CA . ASP B 1 103 ? -14.953 74.188 19.797 1 37.84 103 ASP B CA 1
ATOM 2253 C C . ASP B 1 103 ? -15.492 74.438 18.391 1 37.84 103 ASP B C 1
ATOM 2255 O O . ASP B 1 103 ? -16.641 74.875 18.25 1 37.84 103 ASP B O 1
ATOM 2259 N N . MET B 1 104 ? -14.695 75 17.438 1 36.22 104 MET B N 1
ATOM 2260 C CA . MET B 1 104 ? -15.688 75.188 16.391 1 36.22 104 MET B CA 1
ATOM 2261 C C . MET B 1 104 ? -16.344 73.875 16 1 36.22 104 MET B C 1
ATOM 2263 O O . MET B 1 104 ? -15.68 72.812 16 1 36.22 104 MET B O 1
ATOM 2267 N N . GLY B 1 105 ? -17.766 73.75 16.078 1 31.59 105 GLY B N 1
ATOM 2268 C CA . GLY B 1 105 ? -18.906 72.875 16.016 1 31.59 105 GLY B CA 1
ATOM 2269 C C . GLY B 1 105 ? -18.969 72.062 14.727 1 31.59 105 GLY B C 1
ATOM 2270 O O . GLY B 1 105 ? -19.969 71.375 14.445 1 31.59 105 GLY B O 1
ATOM 2271 N N . GLN B 1 106 ? -18.188 72.312 13.664 1 33.28 106 GLN B N 1
ATOM 2272 C CA . GLN B 1 106 ? -18.922 71.812 12.516 1 33.28 106 GLN B CA 1
ATOM 2273 C C . GLN B 1 106 ? -18.984 70.25 12.547 1 33.28 106 GLN B C 1
ATOM 2275 O O . GLN B 1 106 ? -17.969 69.625 12.766 1 33.28 106 GLN B O 1
ATOM 2280 N N . GLU B 1 107 ? -20.172 69.688 12.945 1 33.25 107 GLU B N 1
ATOM 2281 C CA . GLU B 1 107 ? -20.719 68.375 12.961 1 33.25 107 GLU B CA 1
ATOM 2282 C C . GLU B 1 107 ? -20.609 67.688 11.594 1 33.25 107 GLU B C 1
ATOM 2284 O O . GLU B 1 107 ? -21.438 67.938 10.719 1 33.25 107 GLU B O 1
ATOM 2289 N N . GLU B 1 108 ? -19.609 67.938 10.727 1 32.03 108 GLU B N 1
ATOM 2290 C CA . GLU B 1 108 ? -19.859 67.188 9.484 1 32.03 108 GLU B CA 1
ATOM 2291 C C . GLU B 1 108 ? -20.031 65.688 9.75 1 32.03 108 GLU B C 1
ATOM 2293 O O . GLU B 1 108 ? -19.25 65.125 10.5 1 32.03 108 GLU B O 1
ATOM 2298 N N . SER B 1 109 ? -21.312 65.188 9.57 1 33.56 109 SER B N 1
ATOM 2299 C CA . SER B 1 109 ? -21.984 63.906 9.477 1 33.56 109 SER B CA 1
ATOM 2300 C C . SER B 1 109 ? -21.234 62.969 8.547 1 33.56 109 SER B C 1
ATOM 2302 O O . SER B 1 109 ? -21.406 63.031 7.328 1 33.56 109 SER B O 1
ATOM 2304 N N . LEU B 1 110 ? -19.938 62.938 8.5 1 32.12 110 LEU B N 1
ATOM 2305 C CA . LEU B 1 110 ? -19.484 61.938 7.52 1 32.12 110 LEU B CA 1
ATOM 2306 C C . LEU B 1 110 ? -20 60.562 7.875 1 32.12 110 LEU B C 1
ATOM 2308 O O . LEU B 1 110 ? -19.734 60.062 8.977 1 32.12 110 LEU B O 1
ATOM 2312 N N . ALA B 1 111 ? -21.219 60.219 7.379 1 30.27 111 ALA B N 1
ATOM 2313 C CA . ALA B 1 111 ? -21.781 58.875 7.281 1 30.27 111 ALA B CA 1
ATOM 2314 C C . ALA B 1 111 ? -20.766 57.875 6.707 1 30.27 111 ALA B C 1
ATOM 2316 O O . ALA B 1 111 ? -20.406 57.969 5.531 1 30.27 111 ALA B O 1
ATOM 2317 N N . GLN B 1 112 ? -19.688 57.594 7.395 1 31.83 112 GLN B N 1
ATOM 2318 C CA . GLN B 1 112 ? -18.891 56.469 6.863 1 31.83 112 GLN B CA 1
ATOM 2319 C C . GLN B 1 112 ? -19.734 55.219 6.727 1 31.83 112 GLN B C 1
ATOM 2321 O O . GLN B 1 112 ? -20.234 54.688 7.719 1 31.83 112 GLN B O 1
ATOM 2326 N N . ASN B 1 113 ? -20.562 55.156 5.734 1 30.22 113 ASN B N 1
ATOM 2327 C CA . ASN B 1 113 ? -21.172 53.906 5.32 1 30.22 113 ASN B CA 1
ATOM 2328 C C . ASN B 1 113 ? -20.156 52.75 5.25 1 30.22 113 ASN B C 1
ATOM 2330 O O . ASN B 1 113 ? -19.297 52.75 4.371 1 30.22 113 ASN B O 1
ATOM 2334 N N . GLU B 1 114 ? -19.5 52.5 6.305 1 33.28 114 GLU B N 1
ATOM 2335 C CA . GLU B 1 114 ? -18.766 51.219 6.121 1 33.28 114 GLU B CA 1
ATOM 2336 C C . GLU B 1 114 ? -19.719 50.094 5.801 1 33.28 114 GLU B C 1
ATOM 2338 O O . GLU B 1 114 ? -20.672 49.812 6.547 1 33.28 114 GLU B O 1
ATOM 2343 N N . SER B 1 115 ? -20.125 49.969 4.566 1 34.78 115 SER B N 1
ATOM 2344 C CA . SER B 1 115 ? -20.766 48.688 4.172 1 34.78 115 SER B CA 1
ATOM 2345 C C . SER B 1 115 ? -20.047 47.5 4.785 1 34.78 115 SER B C 1
ATOM 2347 O O . SER B 1 115 ? -18.812 47.406 4.738 1 34.78 115 SER B O 1
ATOM 2349 N N . PRO B 1 116 ? -20.703 46.938 5.824 1 33.94 116 PRO B N 1
ATOM 2350 C CA . PRO B 1 116 ? -20.172 45.625 6.266 1 33.94 116 PRO B CA 1
ATOM 2351 C C . PRO B 1 116 ? -19.891 44.688 5.102 1 33.94 116 PRO B C 1
ATOM 2353 O O . PRO B 1 116 ? -20.672 44.625 4.145 1 33.94 116 PRO B O 1
ATOM 2356 N N . SER B 1 117 ? -18.656 44.719 4.594 1 33.72 117 SER B N 1
ATOM 2357 C CA . SER B 1 117 ? -18.281 43.594 3.738 1 33.72 117 SER B CA 1
ATOM 2358 C C . SER B 1 117 ? -18.922 42.281 4.211 1 33.72 117 SER B C 1
ATOM 2360 O O . SER B 1 117 ? -19 42.031 5.414 1 33.72 117 SER B O 1
ATOM 2362 N N . ASN B 1 118 ? -19.969 41.844 3.508 1 32.59 118 ASN B N 1
ATOM 2363 C CA . ASN B 1 118 ? -20.5 40.469 3.51 1 32.59 118 ASN B CA 1
ATOM 2364 C C . ASN B 1 118 ? -19.422 39.438 3.807 1 32.59 118 ASN B C 1
ATOM 2366 O O . ASN B 1 118 ? -18.375 39.438 3.148 1 32.59 118 ASN B O 1
ATOM 2370 N N . GLY B 1 119 ? -19.203 39.156 5.074 1 32.12 119 GLY B N 1
ATOM 2371 C CA . GLY B 1 119 ? -18.5 37.938 5.492 1 32.12 119 GLY B CA 1
ATOM 2372 C C . GLY B 1 119 ? -18.781 36.75 4.59 1 32.12 119 GLY B C 1
ATOM 2373 O O . GLY B 1 119 ? -19.906 36.25 4.531 1 32.12 119 GLY B O 1
ATOM 2374 N N . ARG B 1 120 ? -18.234 36.75 3.361 1 33 120 ARG B N 1
ATOM 2375 C CA . ARG B 1 120 ? -18.188 35.5 2.586 1 33 120 ARG B CA 1
ATOM 2376 C C . ARG B 1 120 ? -18.047 34.312 3.498 1 33 120 ARG B C 1
ATOM 2378 O O . ARG B 1 120 ? -17.344 34.344 4.516 1 33 120 ARG B O 1
ATOM 2385 N N . GLY B 1 121 ? -19.109 33.5 3.6 1 33.38 121 GLY B N 1
ATOM 2386 C CA . GLY B 1 121 ? -19.141 32.125 4.047 1 33.38 121 GLY B CA 1
ATOM 2387 C C . GLY B 1 121 ? -17.844 31.391 3.785 1 33.38 121 GLY B C 1
ATOM 2388 O O . GLY B 1 121 ? -17.25 31.547 2.723 1 33.38 121 GLY B O 1
ATOM 2389 N N . ASN B 1 122 ? -17 31.344 4.781 1 33.22 122 ASN B N 1
ATOM 2390 C CA . ASN B 1 122 ? -15.875 30.422 4.809 1 33.22 122 ASN B CA 1
ATOM 2391 C C . ASN B 1 122 ? -16.188 29.125 4.066 1 33.22 122 ASN B C 1
ATOM 2393 O O . ASN B 1 122 ? -16.781 28.203 4.637 1 33.22 122 ASN B O 1
ATOM 2397 N N . GLY B 1 123 ? -16.75 29.188 2.9 1 36.47 123 GLY B N 1
ATOM 2398 C CA . GLY B 1 123 ? -16.578 27.938 2.184 1 36.47 123 GLY B CA 1
ATOM 2399 C C . GLY B 1 123 ? -15.258 27.25 2.477 1 36.47 123 GLY B C 1
ATOM 2400 O O . GLY B 1 123 ? -14.234 27.922 2.646 1 36.47 123 GLY B O 1
ATOM 2401 N N . ALA B 1 124 ? -15.203 26.203 3.197 1 39.94 124 ALA B N 1
ATOM 2402 C CA . ALA B 1 124 ? -13.984 25.406 3.344 1 39.94 124 ALA B CA 1
ATOM 2403 C C . ALA B 1 124 ? -13.117 25.484 2.09 1 39.94 124 ALA B C 1
ATOM 2405 O O . ALA B 1 124 ? -13.516 25.031 1.019 1 39.94 124 ALA B O 1
ATOM 2406 N N . ILE B 1 125 ? -12.539 26.562 1.581 1 43.88 125 ILE B N 1
ATOM 2407 C CA . ILE B 1 125 ? -11.547 26.578 0.508 1 43.88 125 ILE B CA 1
ATOM 2408 C C . ILE B 1 125 ? -10.875 25.219 0.397 1 43.88 125 ILE B C 1
ATOM 2410 O O . ILE B 1 125 ? -10.258 24.75 1.354 1 43.88 125 ILE B O 1
ATOM 2414 N N . ALA B 1 126 ? -11.391 24.312 -0.333 1 57.31 126 ALA B N 1
ATOM 2415 C CA . ALA B 1 126 ? -10.664 23.094 -0.669 1 57.31 126 ALA B CA 1
ATOM 2416 C C . ALA B 1 126 ? -9.18 23.375 -0.871 1 57.31 126 ALA B C 1
ATOM 2418 O O . ALA B 1 126 ? -8.766 23.859 -1.928 1 57.31 126 ALA B O 1
ATOM 2419 N N . ARG B 1 127 ? -8.453 23.984 0.168 1 69.81 127 ARG B N 1
ATOM 2420 C CA . ARG B 1 127 ? -7.043 24.359 0.141 1 69.81 127 ARG B CA 1
ATOM 2421 C C . ARG B 1 127 ? -6.176 23.219 -0.389 1 69.81 127 ARG B C 1
ATOM 2423 O O . ARG B 1 127 ? -6.406 22.062 -0.066 1 69.81 127 ARG B O 1
ATOM 2430 N N . MET B 1 128 ? -5.465 23.516 -1.54 1 83.69 128 MET B N 1
ATOM 2431 C CA . MET B 1 128 ? -4.438 22.578 -2.012 1 83.69 128 MET B CA 1
ATOM 2432 C C . MET B 1 128 ? -3.354 22.391 -0.958 1 83.69 128 MET B C 1
ATOM 2434 O O . MET B 1 128 ? -2.881 23.359 -0.361 1 83.69 128 MET B O 1
ATOM 2438 N N . PRO B 1 129 ? -3.125 21.25 -0.65 1 90.69 129 PRO B N 1
ATOM 2439 C CA . PRO B 1 129 ? -2.068 21 0.334 1 90.69 129 PRO B CA 1
ATOM 2440 C C . PRO B 1 129 ? -0.733 21.625 -0.07 1 90.69 129 PRO B C 1
ATOM 2442 O O . PRO B 1 129 ? -0.411 21.688 -1.26 1 90.69 129 PRO B O 1
ATOM 2445 N N . SER B 1 130 ? -0.03 22.109 0.908 1 90.81 130 SER B N 1
ATOM 2446 C CA . SER B 1 130 ? 1.206 22.844 0.687 1 90.81 130 SER B CA 1
ATOM 2447 C C . SER B 1 130 ? 2.234 22 -0.056 1 90.81 130 SER B C 1
ATOM 2449 O O . SER B 1 130 ? 3.072 22.531 -0.787 1 90.81 130 SER B O 1
ATOM 2451 N N . PHE B 1 131 ? 2.18 20.625 0.146 1 91.62 131 PHE B N 1
ATOM 2452 C CA . PHE B 1 131 ? 3.217 19.781 -0.432 1 91.62 131 PHE B CA 1
ATOM 2453 C C . PHE B 1 131 ? 3.078 19.703 -1.948 1 91.62 131 PHE B C 1
ATOM 2455 O O . PHE B 1 131 ? 3.988 19.25 -2.641 1 91.62 131 PHE B O 1
ATOM 2462 N N . LEU B 1 132 ? 2.012 20.172 -2.52 1 89.56 132 LEU B N 1
ATOM 2463 C CA . LEU B 1 132 ? 1.852 20.25 -3.967 1 89.56 132 LEU B CA 1
ATOM 2464 C C . LEU B 1 132 ? 2.557 21.469 -4.531 1 89.56 132 LEU B C 1
ATOM 2466 O O . LEU B 1 132 ? 3.035 21.453 -5.668 1 89.56 132 LEU B O 1
ATOM 2470 N N . SER B 1 133 ? 2.596 22.5 -3.713 1 86.12 133 SER B N 1
ATOM 2471 C CA . SER B 1 133 ? 3.166 23.766 -4.164 1 86.12 133 SER B CA 1
ATOM 2472 C C . SER B 1 133 ? 4.621 23.891 -3.727 1 86.12 133 SER B C 1
ATOM 2474 O O . SER B 1 133 ? 5.441 24.469 -4.453 1 86.12 133 SER B O 1
ATOM 2476 N N . GLU B 1 134 ? 4.918 23.438 -2.555 1 81.75 134 GLU B N 1
ATOM 2477 C CA . GLU B 1 134 ? 6.27 23.469 -2.004 1 81.75 134 GLU B CA 1
ATOM 2478 C C . GLU B 1 134 ? 6.992 22.141 -2.246 1 81.75 134 GLU B C 1
ATOM 2480 O O . GLU B 1 134 ? 6.855 21.203 -1.463 1 81.75 134 GLU B O 1
ATOM 2485 N N . ARG B 1 135 ? 7.887 22.156 -3.232 1 82.19 135 ARG B N 1
ATOM 2486 C CA . ARG B 1 135 ? 8.531 20.906 -3.631 1 82.19 135 ARG B CA 1
ATOM 2487 C C . ARG B 1 135 ? 9.789 20.641 -2.809 1 82.19 135 ARG B C 1
ATOM 2489 O O . ARG B 1 135 ? 10.773 21.375 -2.92 1 82.19 135 ARG B O 1
ATOM 2496 N N . THR B 1 136 ? 9.57 19.75 -1.84 1 85.56 136 THR B N 1
ATOM 2497 C CA . THR B 1 136 ? 10.711 19.328 -1.031 1 85.56 136 THR B CA 1
ATOM 2498 C C . THR B 1 136 ? 10.922 17.812 -1.145 1 85.56 136 THR B C 1
ATOM 2500 O O . THR B 1 136 ? 10 17.078 -1.499 1 85.56 136 THR B O 1
ATOM 2503 N N . GLU B 1 137 ? 12.203 17.453 -0.784 1 86.56 137 GLU B N 1
ATOM 2504 C CA . GLU B 1 137 ? 12.531 16.031 -0.827 1 86.56 137 GLU B CA 1
ATOM 2505 C C . GLU B 1 137 ? 11.789 15.258 0.261 1 86.56 137 GLU B C 1
ATOM 2507 O O . GLU B 1 137 ? 11.469 14.078 0.088 1 86.56 137 GLU B O 1
ATOM 2512 N N . ASN B 1 138 ? 11.391 15.992 1.307 1 89 138 ASN B N 1
ATOM 2513 C CA . ASN B 1 138 ? 10.773 15.359 2.467 1 89 138 ASN B CA 1
ATOM 2514 C C . ASN B 1 138 ? 9.305 15.031 2.213 1 89 138 ASN B C 1
ATOM 2516 O O . ASN B 1 138 ? 8.656 14.375 3.035 1 89 138 ASN B O 1
ATOM 2520 N N . THR B 1 139 ? 8.828 15.43 1.016 1 93.69 139 THR B N 1
ATOM 2521 C CA . THR B 1 139 ? 7.434 15.156 0.693 1 93.69 139 THR B CA 1
ATOM 2522 C C . THR B 1 139 ? 7.297 14.641 -0.736 1 93.69 139 THR B C 1
ATOM 2524 O O . THR B 1 139 ? 6.211 14.672 -1.312 1 93.69 139 THR B O 1
ATOM 2527 N N . GLU B 1 140 ? 8.352 14.141 -1.246 1 94.31 140 GLU B N 1
ATOM 2528 C CA . GLU B 1 140 ? 8.375 13.758 -2.654 1 94.31 140 GLU B CA 1
ATOM 2529 C C . GLU B 1 140 ? 7.48 12.547 -2.908 1 94.31 140 GLU B C 1
ATOM 2531 O O . GLU B 1 140 ? 6.715 12.523 -3.873 1 94.31 140 GLU B O 1
ATOM 2536 N N . THR B 1 141 ? 7.633 11.555 -2.076 1 96.06 141 THR B N 1
ATOM 2537 C CA . THR B 1 141 ? 6.855 10.336 -2.273 1 96.06 141 THR B CA 1
ATOM 2538 C C . THR B 1 141 ? 5.371 10.602 -2.047 1 96.06 141 THR B C 1
ATOM 2540 O O . THR B 1 141 ? 4.523 10.117 -2.803 1 96.06 141 THR B O 1
ATOM 2543 N N . LEU B 1 142 ? 5.07 11.414 -1.043 1 96.44 142 LEU B N 1
ATOM 2544 C CA . LEU B 1 142 ? 3.689 11.789 -0.764 1 96.44 142 LEU B CA 1
ATOM 2545 C C . LEU B 1 142 ? 3.076 12.523 -1.951 1 96.44 142 LEU B C 1
ATOM 2547 O O . LEU B 1 142 ? 1.968 12.195 -2.383 1 96.44 142 LEU B O 1
ATOM 2551 N N . ARG B 1 143 ? 3.836 13.398 -2.471 1 94.81 143 ARG B N 1
ATOM 2552 C CA . ARG B 1 143 ? 3.387 14.18 -3.621 1 94.81 143 ARG B CA 1
ATOM 2553 C C . ARG B 1 143 ? 3.152 13.281 -4.832 1 94.81 143 ARG B C 1
ATOM 2555 O O . ARG B 1 143 ? 2.109 13.367 -5.484 1 94.81 143 ARG B O 1
ATOM 2562 N N . SER B 1 144 ? 4.035 12.398 -5.082 1 93.5 144 SER B N 1
ATOM 2563 C CA . SER B 1 144 ? 3.943 11.5 -6.23 1 93.5 144 SER B CA 1
ATOM 2564 C C . SER B 1 144 ? 2.734 10.578 -6.117 1 93.5 144 SER B C 1
ATOM 2566 O O . SER B 1 144 ? 1.98 10.414 -7.078 1 93.5 144 SER B O 1
ATOM 2568 N N . VAL B 1 145 ? 2.572 10.031 -4.973 1 95.19 145 VAL B N 1
ATOM 2569 C CA . VAL B 1 145 ? 1.479 9.094 -4.75 1 95.19 145 VAL B CA 1
ATOM 2570 C C . VAL B 1 145 ? 0.142 9.828 -4.844 1 95.19 145 VAL B C 1
ATOM 2572 O O . VAL B 1 145 ? -0.802 9.336 -5.469 1 95.19 145 VAL B O 1
ATOM 2575 N N . TYR B 1 146 ? 0.048 11.016 -4.23 1 9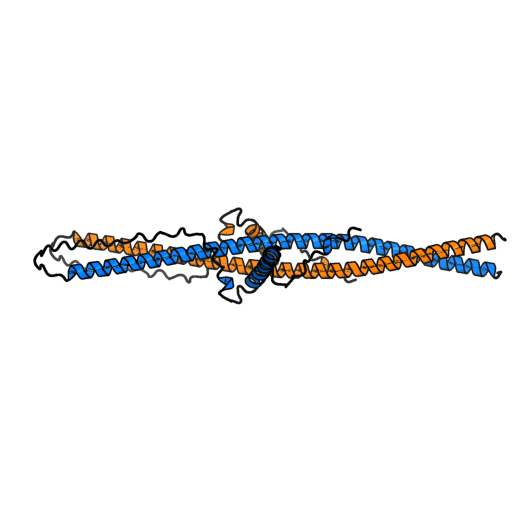2.38 146 TYR B N 1
ATOM 2576 C CA . TYR B 1 146 ? -1.181 11.797 -4.223 1 92.38 146 TYR B CA 1
ATOM 2577 C C . TYR B 1 146 ? -1.597 12.172 -5.645 1 92.38 146 TYR B C 1
ATOM 2579 O O . TYR B 1 146 ? -2.762 12.008 -6.016 1 92.38 146 TYR B O 1
ATOM 2587 N N . LEU B 1 147 ? -0.656 12.531 -6.461 1 89.81 147 LEU B N 1
ATOM 2588 C CA . LEU B 1 147 ? -0.922 12.969 -7.828 1 89.81 147 LEU B CA 1
ATOM 2589 C C . LEU B 1 147 ? -1.335 11.789 -8.703 1 89.81 147 LEU B C 1
ATOM 2591 O O . LEU B 1 147 ? -2.213 11.922 -9.555 1 89.81 147 LEU B O 1
ATOM 2595 N N . ASN B 1 148 ? -0.744 10.695 -8.43 1 89.12 148 ASN B N 1
ATOM 2596 C CA . ASN B 1 148 ? -1.08 9.492 -9.195 1 89.12 148 ASN B CA 1
ATOM 2597 C C . ASN B 1 148 ? -2.49 9.008 -8.875 1 89.12 148 ASN B C 1
ATOM 2599 O O . ASN B 1 148 ? -3.182 8.484 -9.75 1 89.12 148 ASN B O 1
ATOM 2603 N N . ASN B 1 149 ? -2.848 9.234 -7.672 1 84.06 149 ASN B N 1
ATOM 2604 C CA . ASN B 1 149 ? -4.18 8.812 -7.246 1 84.06 149 ASN B CA 1
ATOM 2605 C C . ASN B 1 149 ? -5.258 9.766 -7.75 1 84.06 149 ASN B C 1
ATOM 2607 O O . ASN B 1 149 ? -6.352 9.336 -8.117 1 84.06 149 ASN B O 1
ATOM 2611 N N . GLN B 1 150 ? -4.926 11.055 -7.672 1 72 150 GLN B N 1
ATOM 2612 C CA . GLN B 1 150 ? -5.855 12.062 -8.164 1 72 150 GLN B CA 1
ATOM 2613 C C . GLN B 1 150 ? -6.004 11.992 -9.68 1 72 150 GLN B C 1
ATOM 2615 O O . GLN B 1 150 ? -7.094 12.203 -10.211 1 72 150 GLN B O 1
ATOM 2620 N N . GLY B 1 151 ? -4.797 11.93 -10.18 1 61.19 151 GLY B N 1
ATOM 2621 C CA . GLY B 1 151 ? -4.859 11.766 -11.617 1 61.19 151 GLY B CA 1
ATOM 2622 C C . GLY B 1 151 ? -5.688 10.578 -12.055 1 61.19 151 GLY B C 1
ATOM 2623 O O . GLY B 1 151 ? -6.398 10.633 -13.055 1 61.19 151 GLY B O 1
ATOM 2624 N N . SER B 1 152 ? -5.441 9.586 -11.188 1 57.59 1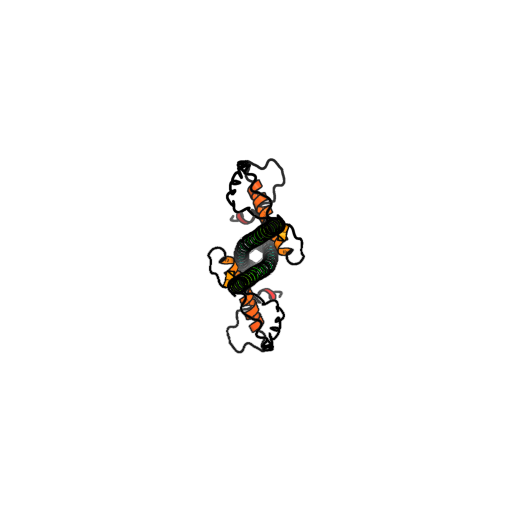52 SER B N 1
ATOM 2625 C CA . SER B 1 152 ? -6.273 8.43 -11.5 1 57.59 152 SER B CA 1
ATOM 2626 C C . SER B 1 152 ? -7.754 8.742 -11.32 1 57.59 152 SER B C 1
ATOM 2628 O O . SER B 1 152 ? -8.594 8.258 -12.07 1 57.59 152 SER B O 1
ATOM 2630 N N . PHE B 1 153 ? -8.055 9.555 -10.289 1 51.06 153 PHE B N 1
ATOM 2631 C CA . PHE B 1 153 ? -9.438 9.977 -10.078 1 51.06 153 PHE B CA 1
ATOM 2632 C C . PHE B 1 153 ? -9.891 10.914 -11.188 1 51.06 153 PHE B C 1
ATOM 2634 O O . PHE B 1 153 ? -11.023 10.82 -11.664 1 51.06 153 PHE B O 1
ATOM 2641 N N . LEU B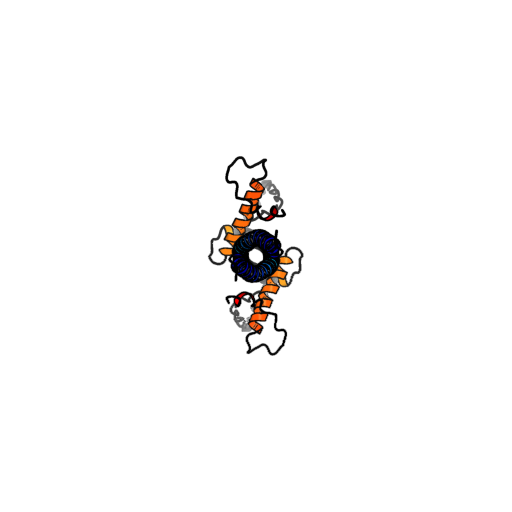 1 154 ? -8.992 11.922 -11.438 1 49.94 154 LEU B N 1
ATOM 2642 C CA . LEU B 1 154 ? -9.328 12.828 -12.531 1 49.94 154 LEU B CA 1
ATOM 2643 C C . LEU B 1 154 ? -9.422 12.07 -13.852 1 49.94 154 LEU B C 1
ATOM 2645 O O . LEU B 1 154 ? -10.258 12.398 -14.703 1 49.94 154 LEU B O 1
ATOM 2649 N N . SER B 1 155 ? -8.477 11.133 -13.906 1 50.75 155 SER B N 1
ATOM 2650 C CA . SER B 1 155 ? -8.602 10.344 -15.125 1 50.75 155 SER B CA 1
ATOM 2651 C C . SER B 1 155 ? -9.875 9.508 -15.109 1 50.75 155 SER B C 1
ATOM 2653 O O . SER B 1 155 ? -10.562 9.391 -16.125 1 50.75 155 SER B O 1
ATOM 2655 N N . LEU B 1 156 ? -10.211 9.031 -13.922 1 46 156 LEU B N 1
ATOM 2656 C CA . LEU B 1 156 ? -11.469 8.305 -13.805 1 46 156 LEU B CA 1
ATOM 2657 C C . LEU B 1 156 ? -12.656 9.266 -13.891 1 46 156 LEU B C 1
ATOM 2659 O O . LEU B 1 156 ? -13.695 8.922 -14.461 1 46 156 LEU B O 1
ATOM 2663 N N . SER B 1 157 ? -12.5 10.375 -13.141 1 42.19 157 SER B N 1
ATOM 2664 C CA . SER B 1 157 ? -13.562 11.375 -13.227 1 42.19 157 SER B CA 1
ATOM 2665 C C . SER B 1 157 ? -13.648 11.977 -14.625 1 42.19 157 SER B C 1
ATOM 2667 O O . SER B 1 157 ? -14.703 12.445 -15.047 1 42.19 157 SER B O 1
ATOM 2669 N N . LYS B 1 158 ? -12.508 12.148 -15.203 1 43.72 158 LYS B N 1
ATOM 2670 C CA . LYS B 1 158 ? -12.578 12.641 -16.578 1 43.72 158 LYS B CA 1
ATOM 2671 C C . LYS B 1 158 ? -13.172 11.594 -17.5 1 43.72 158 LYS B C 1
ATOM 2673 O O . LYS B 1 158 ? -13.656 11.922 -18.594 1 43.72 158 LYS B O 1
ATOM 2678 N N . THR B 1 159 ? -13.117 10.281 -17.031 1 42.84 159 THR B N 1
ATOM 2679 C CA . THR B 1 159 ? -13.734 9.281 -17.891 1 42.84 159 THR B CA 1
ATOM 2680 C C . THR B 1 159 ? -15.242 9.227 -17.656 1 42.84 159 THR B C 1
ATOM 2682 O O . THR B 1 159 ? -15.898 8.25 -18.031 1 42.84 159 THR B O 1
ATOM 2685 N N . ASP B 1 160 ? -15.734 10.102 -16.859 1 39.31 160 ASP B N 1
ATOM 2686 C CA . ASP B 1 160 ? -17.156 10.359 -17.062 1 39.31 160 ASP B CA 1
ATOM 2687 C C . ASP B 1 160 ? -17.438 10.844 -18.484 1 39.31 160 ASP B C 1
ATOM 2689 O O . ASP B 1 160 ? -16.797 11.781 -18.969 1 39.31 160 ASP B O 1
ATOM 2693 N N . PRO B 1 161 ? -18.125 10.094 -19.297 1 39.25 161 PRO B N 1
ATOM 2694 C CA . PRO B 1 161 ? -18.375 10.43 -20.703 1 39.25 161 PRO B CA 1
ATOM 2695 C C . PRO B 1 161 ? -18.828 11.875 -20.906 1 39.25 161 PRO B C 1
ATOM 2697 O O . PRO B 1 161 ? -18.938 12.344 -22.031 1 39.25 161 PRO B O 1
ATOM 2700 N N . ARG B 1 162 ? -19.5 12.555 -19.922 1 40.44 162 ARG B N 1
ATOM 2701 C CA . ARG B 1 162 ? -20.047 13.859 -20.297 1 40.44 162 ARG B CA 1
ATOM 2702 C C . ARG B 1 162 ? -18.922 14.875 -20.516 1 40.44 162 ARG B C 1
ATOM 2704 O O . ARG B 1 162 ? -19.156 15.953 -21.062 1 40.44 162 ARG B O 1
ATOM 2711 N N . LEU B 1 163 ? -17.797 14.844 -19.672 1 37.41 163 LEU B N 1
ATOM 2712 C CA . LEU B 1 163 ? -16.812 15.898 -19.828 1 37.41 163 LEU B CA 1
ATOM 2713 C C . LEU B 1 163 ? -15.734 15.5 -20.828 1 37.41 163 LEU B C 1
ATOM 2715 O O . LEU B 1 163 ? -14.828 16.281 -21.125 1 37.41 163 LEU B O 1
ATOM 2719 N N . ASP B 1 164 ? -15.281 14.289 -20.938 1 34.78 164 ASP B N 1
ATOM 2720 C CA . ASP B 1 164 ? -14.102 14.055 -21.766 1 34.78 164 ASP B CA 1
ATOM 2721 C C . ASP B 1 164 ? -14.406 14.312 -23.25 1 34.78 164 ASP B C 1
ATOM 2723 O O . ASP B 1 164 ? -15.125 13.531 -23.875 1 34.78 164 ASP B O 1
ATOM 2727 N N . ASN B 1 165 ? -14.484 15.398 -23.719 1 31.75 165 ASN B N 1
ATOM 2728 C CA . ASN B 1 165 ? -13.891 15.398 -25.047 1 31.75 165 ASN B CA 1
ATOM 2729 C C . ASN B 1 165 ? -12.523 14.727 -25.047 1 31.75 165 ASN B C 1
ATOM 2731 O O . ASN B 1 165 ? -12.078 14.211 -26.078 1 31.75 165 ASN B O 1
ATOM 2735 N N . ASN B 1 166 ? -11.461 15.305 -24.406 1 31.09 166 ASN B N 1
ATOM 2736 C CA . ASN B 1 166 ? -10.125 14.953 -24.891 1 31.09 166 ASN B CA 1
ATOM 2737 C C . ASN B 1 166 ? -9.742 13.531 -24.484 1 31.09 166 ASN B C 1
ATOM 2739 O O . ASN B 1 166 ? -10.266 12.992 -23.516 1 31.09 166 ASN B O 1
ATOM 2743 N N . GLY B 1 167 ? -8.648 12.734 -25.156 1 30.62 167 GLY B N 1
ATOM 2744 C CA . GLY B 1 167 ? -8.102 11.469 -25.625 1 30.62 167 GLY B CA 1
ATOM 2745 C C . GLY B 1 167 ? -7.602 10.578 -24.5 1 30.62 167 GLY B C 1
ATOM 2746 O O . GLY B 1 167 ? -7.332 9.398 -24.719 1 30.62 167 GLY B O 1
ATOM 2747 N N . TYR B 1 168 ? -6.793 11 -23.516 1 32.59 168 TYR B N 1
ATOM 2748 C CA . TYR B 1 168 ? -5.816 10 -23.078 1 32.59 168 TYR B CA 1
ATOM 2749 C C . TYR B 1 168 ? -6.469 8.938 -22.219 1 32.59 168 TYR B C 1
ATOM 2751 O O . TYR B 1 168 ? -7.035 9.242 -21.156 1 32.59 168 TYR B O 1
ATOM 2759 N N . VAL B 1 169 ? -6.996 7.848 -22.75 1 32.94 169 VAL B N 1
ATOM 2760 C CA . VAL B 1 169 ? -7.598 6.617 -22.25 1 32.94 169 VAL B CA 1
ATOM 2761 C C . VAL B 1 169 ? -6.617 5.906 -21.328 1 32.94 169 VAL B C 1
ATOM 2763 O O . VAL B 1 169 ? -5.527 5.516 -21.75 1 32.94 169 VAL B O 1
ATOM 2766 N N . SER B 1 170 ? -6.367 6.312 -20.078 1 33.34 170 SER B N 1
ATOM 2767 C CA . SER B 1 170 ? -5.469 5.52 -19.234 1 33.34 170 SER B CA 1
ATOM 2768 C C . SER B 1 170 ? -5.953 4.078 -19.125 1 33.34 170 SER B C 1
ATOM 2770 O O . SER B 1 170 ? -7.156 3.822 -19.078 1 33.34 170 SER B O 1
ATOM 2772 N N . PRO B 1 171 ? -5.191 2.992 -19.516 1 31.77 171 PRO B N 1
ATOM 2773 C CA . PRO B 1 171 ? -5.488 1.559 -19.516 1 31.77 171 PRO B CA 1
ATOM 2774 C C . PRO B 1 171 ? -5.953 1.055 -18.156 1 31.77 171 PRO B C 1
ATOM 2776 O O . PRO B 1 171 ? -5.438 1.493 -17.125 1 31.77 171 PRO B O 1
ATOM 2779 N N . SER B 1 172 ? -7.238 0.921 -17.938 1 33.62 172 SER B N 1
ATOM 2780 C CA . SER B 1 172 ? -7.906 0.26 -16.828 1 33.62 172 SER B CA 1
ATOM 2781 C C . SER B 1 172 ? -7.27 -1.092 -16.516 1 33.62 172 SER B C 1
ATOM 2783 O O . SER B 1 172 ? -6.98 -1.867 -17.438 1 33.62 172 SER B O 1
ATOM 2785 N N . MET B 1 173 ? -6.504 -1.26 -15.469 1 32.75 173 MET B N 1
ATOM 2786 C CA . MET B 1 173 ? -6.078 -2.553 -14.938 1 32.75 173 MET B CA 1
ATOM 2787 C C . MET B 1 173 ? -7.25 -3.523 -14.859 1 32.75 173 MET B C 1
ATOM 2789 O O . MET B 1 173 ? -7.906 -3.633 -13.828 1 32.75 173 MET B O 1
ATOM 2793 N N . SER B 1 174 ? -8.219 -3.52 -15.852 1 30.69 174 SER B N 1
ATOM 2794 C CA . SER B 1 174 ? -9.391 -4.379 -15.906 1 30.69 174 SER B CA 1
ATOM 2795 C C . SER B 1 174 ? -9.008 -5.855 -15.852 1 30.69 174 SER B C 1
ATOM 2797 O O . SER B 1 174 ? -9.867 -6.73 -15.961 1 30.69 174 SER B O 1
ATOM 2799 N N . VAL B 1 175 ? -7.816 -6.254 -16.281 1 35.09 175 VAL B N 1
ATOM 2800 C CA . VAL B 1 175 ? -7.824 -7.547 -16.953 1 35.09 175 VAL B CA 1
ATOM 2801 C C . VAL B 1 175 ? -8.039 -8.664 -15.93 1 35.09 175 VAL B C 1
ATOM 2803 O O . VAL B 1 175 ? -8.102 -9.844 -16.297 1 35.09 175 VAL B O 1
ATOM 2806 N N . LEU B 1 176 ? -7.891 -8.461 -14.602 1 33.28 176 LEU B N 1
ATOM 2807 C CA . LEU B 1 176 ? -7.809 -9.758 -13.945 1 33.28 176 LEU B CA 1
ATOM 2808 C C . LEU B 1 176 ? -9.172 -10.445 -13.93 1 33.28 176 LEU B C 1
ATOM 2810 O O . LEU B 1 176 ? -9.344 -11.469 -13.258 1 33.28 176 LEU B O 1
ATOM 2814 N N . SER B 1 177 ? -10.281 -9.664 -14.336 1 30.17 177 SER B N 1
ATOM 2815 C CA . SER B 1 177 ? -11.547 -10.336 -14.07 1 30.17 177 SER B CA 1
ATOM 2816 C C . SER B 1 177 ? -11.656 -11.648 -14.852 1 30.17 177 SER B C 1
ATOM 2818 O O . SER B 1 177 ? -12.344 -12.578 -14.422 1 30.17 177 SER B O 1
ATOM 2820 N N . GLU B 1 178 ? -11.445 -11.672 -16.172 1 33.47 178 GLU B N 1
ATOM 2821 C CA . GLU B 1 178 ? -12.273 -12.594 -16.953 1 33.47 178 GLU B CA 1
ATOM 2822 C C . GLU B 1 178 ? -11.844 -14.039 -16.75 1 33.47 178 GLU B C 1
ATOM 2824 O O . GLU B 1 178 ? -12.445 -14.961 -17.312 1 33.47 178 GLU B O 1
ATOM 2829 N N . THR B 1 179 ? -10.633 -14.398 -16.359 1 33.88 179 THR B N 1
ATOM 2830 C CA . THR B 1 179 ? -10.32 -15.727 -16.875 1 33.88 179 THR B CA 1
ATOM 2831 C C . THR B 1 179 ? -11.094 -16.797 -16.109 1 33.88 179 THR B C 1
ATOM 2833 O O . THR B 1 179 ? -10.492 -17.719 -15.547 1 33.88 179 THR B O 1
ATOM 2836 N N . SER B 1 180 ? -12.289 -16.469 -15.492 1 29.58 180 SER B N 1
ATOM 2837 C CA . SER B 1 180 ? -12.945 -17.688 -15.016 1 29.58 180 SER B CA 1
ATOM 2838 C C . SER B 1 180 ? -13.391 -18.562 -16.172 1 29.58 180 SER B C 1
ATOM 2840 O O . SER B 1 180 ? -14.078 -19.578 -15.977 1 29.58 180 SER B O 1
ATOM 2842 N N . PHE B 1 181 ? -12.766 -18.719 -17.344 1 25.36 181 PHE B N 1
ATOM 2843 C CA . PHE B 1 181 ? -13.289 -19.969 -17.875 1 25.36 181 PHE B CA 1
ATOM 2844 C C . PHE B 1 181 ? -12.82 -21.141 -17.047 1 25.36 181 PHE B C 1
ATOM 2846 O O . PHE B 1 181 ? -11.711 -21.125 -16.5 1 25.36 181 PHE B O 1
#

Solvent-accessible surface area (backbone atoms only — not comparable to full-atom values): 21127 Å² total; per-residue (Å²): 129,57,76,64,53,54,49,42,52,52,45,52,51,53,43,51,54,50,53,51,52,42,53,52,48,52,50,50,41,52,51,49,51,53,51,44,52,50,48,52,52,50,43,52,50,50,52,52,51,41,52,48,45,52,51,16,43,52,31,43,50,52,50,42,32,50,50,51,51,50,47,52,50,55,52,51,53,51,51,52,51,51,52,52,51,52,51,51,53,54,54,54,55,57,63,69,70,60,71,87,71,81,76,81,68,84,73,76,77,74,76,73,73,70,69,75,72,74,76,71,73,77,60,79,66,85,60,76,47,61,56,77,74,52,86,44,84,72,35,43,53,34,40,52,53,51,49,53,53,44,46,45,44,46,51,50,58,38,61,37,77,88,68,41,77,77,76,86,75,75,83,70,89,59,71,81,67,66,75,72,116,126,54,78,64,52,55,49,42,52,52,46,52,52,53,43,52,54,49,54,52,50,41,54,52,47,52,50,48,42,53,50,49,51,53,50,45,53,50,48,51,51,50,44,52,50,50,51,52,52,40,51,49,46,51,52,17,44,52,32,46,50,53,48,42,33,53,47,53,50,49,46,51,50,53,51,50,52,51,50,52,51,51,54,52,52,51,52,52,53,53,54,55,55,59,64,69,68,60,71,87,72,81,79,82,69,83,74,77,78,72,76,74,74,70,69,76,73,77,75,71,74,77,60,79,67,84,61,76,49,62,57,77,75,51,87,44,84,73,36,42,55,34,42,52,53,52,49,55,52,43,46,47,41,48,52,52,59,40,61,38,76,87,71,41,77,79,77,88,74,74,83,70,90,59,71,82,67,68,75,73,116